Protein AF-W6NAB6-F1 (afdb_monomer)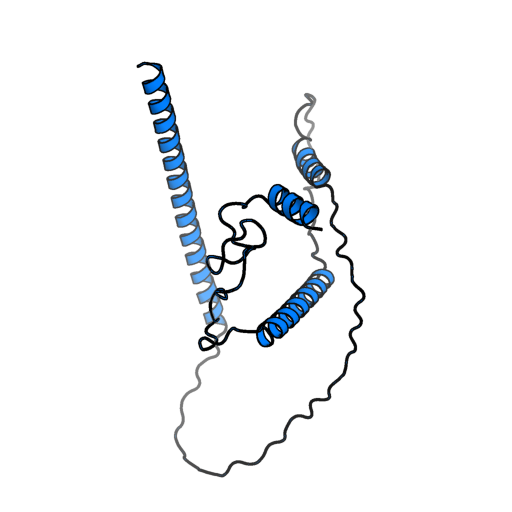

Organism: Haemonchus contortus (NCBI:txid6289)

Radius of gyration: 35.13 Å; Cα contacts (8 Å, |Δi|>4): 42; chains: 1; bounding box: 96×53×93 Å

Sequence (207 aa):
VQRILKKEIESLQEHLNHRSDVDTLAKKVESQGLEIASIKSSLRTVEVVTAPTPVEQSEDTNQEVNPAETVEPDVREVEEKENYEDLELVDEDDDDENHFKRMVNEVTDEIVTVGNWSKDDEPAPKSRRVEYYEPLINSRIRIVQAKLRKMEEEVKTYPYRDRRDESLGIPLDRNCAFCDAIGIHFSDACPQFRDGRTRYEIIMQKK

Mean predicted aligned error: 23.65 Å

Foldseek 3Di:
DVVVVVVVVVVVVVVVVVVVVVVVVVVVVVVVVVVVVVVVVVVVVVVVVPDDDDDDDDDDDDDDDDDDDDDDDDPPPPPPPPPDDDPPPPPPPPVVVVVVVVVVVVVPPDDDDDDDDDDDDDDDDDPPPPPPPPVVVVVVVVVVVVVVVVVVVCVVVPPDDDPPPPDPQQPQQDAQLQPRDGRPDHNCPDPVDPDPVSVVVSVVVVD

Solvent-accessible surface area (backbone atoms only — not comparable to full-atom values): 13710 Å² total; per-residue (Å²): 110,74,72,58,57,53,53,52,52,53,51,52,50,52,54,53,50,52,50,52,52,50,54,55,49,52,54,52,52,52,52,52,52,53,52,52,52,50,52,53,52,53,50,54,62,55,59,63,76,71,62,80,80,91,81,83,88,84,82,88,82,91,80,92,77,82,91,77,89,78,81,84,80,85,77,78,81,75,84,75,81,79,81,73,72,82,74,69,73,73,73,81,77,66,53,61,69,59,58,51,48,51,60,50,54,75,69,58,84,79,78,89,80,94,75,82,93,75,86,87,88,79,81,76,82,72,78,76,75,78,74,73,58,63,71,62,54,54,52,50,51,50,54,53,52,51,52,50,52,52,51,52,53,50,60,72,68,47,87,73,78,55,92,80,63,72,71,85,69,59,54,73,84,42,57,17,87,81,80,60,47,56,32,77,52,55,53,94,68,33,84,88,61,73,53,67,66,64,51,49,52,56,56,63,74,73,107

Secondary structure (DSSP, 8-state):
-HHHHHHHHHHHHHHHHHHHHHHHHHHHHHHHHHHHHHHHHHHHHHHHTTPPPPPPP--------------------------------------HHHHHHHHHHHHHTTS----------------------HHHHHHHHHHHHHHHHHHHHHHHHS-PPPTT-----S-TTPBPTTT--BSSS-STT-SS--SHHHHHHHHHHT-

pLDDT: mean 70.67, std 21.81, range [31.92, 96.31]

Structure (mmCIF, N/CA/C/O backbone):
data_AF-W6NAB6-F1
#
_entry.id   AF-W6NAB6-F1
#
loop_
_atom_site.group_PDB
_atom_site.id
_atom_site.type_symbol
_atom_site.label_atom_id
_atom_site.label_alt_id
_atom_site.label_comp_id
_atom_site.label_asym_id
_atom_site.label_entity_id
_atom_site.label_seq_id
_atom_site.pdbx_PDB_ins_code
_atom_site.Cartn_x
_atom_site.Cartn_y
_atom_site.Cartn_z
_atom_site.occupancy
_atom_site.B_iso_or_equiv
_atom_site.auth_seq_id
_atom_site.auth_comp_id
_atom_site.auth_asym_id
_atom_site.auth_atom_id
_atom_site.pdbx_PDB_model_num
ATOM 1 N N . VAL A 1 1 ? -39.747 -19.010 -17.821 1.00 65.19 1 VAL A N 1
ATOM 2 C CA . VAL A 1 1 ? -39.059 -20.070 -18.598 1.00 65.19 1 VAL A CA 1
ATOM 3 C C . VAL A 1 1 ? -38.313 -19.501 -19.809 1.00 65.19 1 VAL A C 1
ATOM 5 O O . VAL A 1 1 ? -37.095 -19.544 -19.794 1.00 65.19 1 VAL A O 1
ATOM 8 N N . GLN A 1 2 ? -38.968 -18.858 -20.787 1.00 73.00 2 GLN A N 1
ATOM 9 C CA . GLN A 1 2 ? -38.295 -18.338 -22.003 1.00 73.00 2 GLN A CA 1
ATOM 10 C C . GLN A 1 2 ? -37.129 -17.353 -21.762 1.00 73.00 2 GLN A C 1
ATOM 12 O O . GLN A 1 2 ? -36.110 -17.439 -22.436 1.00 73.00 2 GLN A O 1
ATOM 17 N N . ARG A 1 3 ? -37.227 -16.445 -20.776 1.00 79.12 3 ARG A N 1
ATOM 18 C CA . ARG A 1 3 ? -36.124 -15.514 -20.447 1.00 79.12 3 ARG A CA 1
ATOM 19 C C . ARG A 1 3 ? -34.894 -16.195 -19.840 1.00 79.12 3 ARG A C 1
ATOM 21 O O . ARG A 1 3 ? -33.803 -15.662 -19.965 1.00 79.12 3 ARG A O 1
ATOM 28 N N . ILE A 1 4 ? -35.081 -17.328 -19.161 1.00 83.62 4 ILE A N 1
ATOM 29 C CA . ILE A 1 4 ? -33.985 -18.071 -18.524 1.00 83.62 4 ILE A CA 1
ATOM 30 C C . ILE A 1 4 ? -33.187 -18.792 -19.612 1.00 83.62 4 ILE A C 1
ATOM 32 O O . ILE A 1 4 ? -31.983 -18.604 -19.702 1.00 83.62 4 ILE A O 1
ATOM 36 N N . LEU A 1 5 ? -33.888 -19.477 -20.521 1.00 85.25 5 LEU A N 1
ATOM 37 C CA . LEU A 1 5 ? -33.279 -20.152 -21.670 1.00 85.25 5 LEU A CA 1
ATOM 38 C C . LEU A 1 5 ? -32.505 -19.186 -22.581 1.00 85.25 5 LEU A C 1
ATOM 40 O O . LEU A 1 5 ? -31.439 -19.533 -23.071 1.00 85.25 5 LEU A O 1
ATOM 44 N N . LYS A 1 6 ? -33.000 -17.955 -22.779 1.00 89.50 6 LYS A N 1
ATOM 45 C CA . LYS A 1 6 ? -32.287 -16.946 -23.578 1.00 89.50 6 LYS A CA 1
ATOM 46 C C . LYS A 1 6 ? -30.931 -16.562 -22.964 1.00 89.50 6 LYS A C 1
ATOM 48 O O . LYS A 1 6 ? -29.941 -16.529 -23.682 1.00 89.50 6 LYS A O 1
ATOM 53 N N . LYS A 1 7 ? -30.885 -16.329 -21.647 1.00 87.75 7 LYS A N 1
ATOM 54 C CA . LYS A 1 7 ? -29.636 -15.998 -20.938 1.00 87.75 7 LYS A CA 1
ATOM 55 C C . LYS A 1 7 ? -28.627 -17.147 -20.969 1.00 87.75 7 LYS A C 1
ATOM 57 O O . LYS A 1 7 ? -27.431 -16.910 -21.063 1.00 87.75 7 LYS A O 1
ATOM 62 N N . GLU A 1 8 ? -29.110 -18.382 -20.890 1.00 86.19 8 GLU A N 1
ATOM 63 C CA . GLU A 1 8 ? -28.259 -19.574 -20.934 1.00 86.19 8 GLU A CA 1
ATOM 64 C C . GLU A 1 8 ? -27.638 -19.780 -22.324 1.00 86.19 8 GLU A C 1
ATOM 66 O O . GLU A 1 8 ? -26.453 -20.078 -22.429 1.00 86.19 8 GLU A O 1
ATOM 71 N N . ILE A 1 9 ? -28.392 -19.520 -23.400 1.00 89.75 9 ILE A N 1
ATOM 72 C CA . ILE A 1 9 ? -27.868 -19.553 -24.776 1.00 89.75 9 ILE A CA 1
ATOM 73 C C . ILE A 1 9 ? -26.813 -18.460 -24.999 1.00 89.75 9 ILE A C 1
ATOM 75 O O . ILE A 1 9 ? -25.768 -18.748 -25.577 1.00 89.75 9 ILE A O 1
ATOM 79 N N . GLU A 1 10 ? -27.056 -17.236 -24.522 1.00 89.75 10 GLU A N 1
ATOM 80 C CA . GLU A 1 10 ? -26.091 -16.127 -24.616 1.00 89.75 10 GLU A CA 1
ATOM 81 C C . GLU A 1 10 ? -24.787 -16.458 -23.866 1.00 89.75 10 GLU A C 1
ATOM 83 O O . GLU A 1 10 ? -23.700 -16.298 -24.418 1.00 89.75 10 GLU A O 1
ATOM 88 N N . SER A 1 11 ? -24.889 -17.025 -22.658 1.00 90.75 11 SER A N 1
ATOM 89 C CA . SER A 1 11 ? -23.725 -17.471 -21.878 1.00 90.75 11 SER A CA 1
ATOM 90 C C . SER A 1 11 ? -22.946 -18.597 -22.571 1.00 90.75 11 SER A C 1
ATOM 92 O O . SER A 1 11 ? -21.716 -18.573 -22.610 1.00 90.75 11 SER A O 1
ATOM 94 N N . LEU A 1 12 ? -23.633 -19.571 -23.176 1.00 88.19 12 LEU A N 1
ATOM 95 C CA . LEU A 1 12 ? -22.974 -20.643 -23.928 1.00 88.19 12 LEU A CA 1
ATOM 96 C C . LEU A 1 12 ? -22.269 -20.124 -25.191 1.00 88.19 12 LEU A C 1
ATOM 98 O O . LEU A 1 12 ? -21.206 -20.632 -25.546 1.00 88.19 12 LEU A O 1
ATOM 102 N N . GLN A 1 13 ? -22.826 -19.110 -25.857 1.00 85.69 13 GLN A N 1
ATOM 103 C CA . 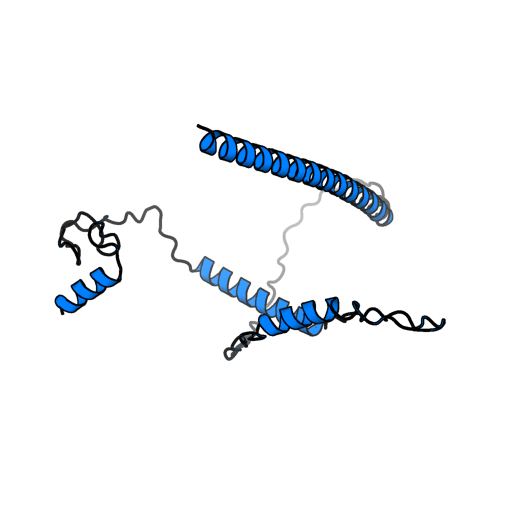GLN A 1 13 ? -22.186 -18.462 -27.005 1.00 85.69 13 GLN A CA 1
ATOM 104 C C . GLN A 1 13 ? -20.918 -17.705 -26.599 1.00 85.69 13 GLN A C 1
ATOM 106 O O . GLN A 1 13 ? -19.902 -17.817 -27.281 1.00 85.69 13 GLN A O 1
ATOM 111 N N . GLU A 1 14 ? -20.942 -17.003 -25.467 1.00 85.12 14 GLU A N 1
ATOM 112 C CA . GLU A 1 14 ? -19.764 -16.332 -24.907 1.00 85.12 14 GLU A CA 1
ATOM 113 C C . GLU A 1 14 ? -18.646 -17.336 -24.576 1.00 85.12 14 GLU A C 1
ATOM 115 O O . GLU A 1 14 ? -17.502 -17.161 -24.998 1.00 85.12 14 GLU A O 1
ATOM 120 N N . HIS A 1 15 ? -18.981 -18.462 -23.937 1.00 82.56 15 HIS A N 1
ATOM 121 C CA . HIS A 1 15 ? -18.017 -19.534 -23.670 1.00 82.56 15 HIS A CA 1
ATOM 122 C C . HIS A 1 15 ? -17.415 -20.150 -24.944 1.00 82.56 15 HIS A C 1
ATOM 124 O O . HIS A 1 15 ? -16.228 -20.488 -24.963 1.00 82.56 15 HIS A O 1
ATOM 130 N N . LEU A 1 16 ? -18.204 -20.301 -26.011 1.00 82.44 16 LEU A N 1
ATOM 131 C CA . LEU A 1 16 ? -17.710 -20.793 -27.300 1.00 82.44 16 LEU A CA 1
ATOM 132 C C . LEU A 1 16 ? -16.767 -19.791 -27.978 1.00 82.44 16 LEU A C 1
ATOM 134 O O . LEU A 1 16 ? -15.746 -20.206 -28.528 1.00 82.44 16 LEU A O 1
ATOM 138 N N . ASN A 1 17 ? -17.066 -18.495 -27.891 1.00 84.38 17 ASN A N 1
ATOM 139 C CA . ASN A 1 17 ? -16.200 -17.443 -28.422 1.00 84.38 17 ASN A CA 1
ATOM 140 C C . ASN A 1 17 ? -14.856 -17.412 -27.683 1.00 84.38 17 ASN A C 1
ATOM 142 O O . ASN A 1 17 ? -13.809 -17.464 -28.323 1.00 84.38 17 ASN A O 1
ATOM 146 N N . HIS A 1 18 ? -14.870 -17.475 -26.348 1.00 83.12 18 HIS A N 1
ATOM 147 C CA . HIS A 1 18 ? -13.636 -17.549 -25.561 1.00 83.12 18 HIS A CA 1
ATOM 148 C C . HIS A 1 18 ? -12.786 -18.778 -25.890 1.00 83.12 18 HIS A C 1
ATOM 150 O O . HIS A 1 18 ? -11.559 -18.700 -25.896 1.00 83.12 18 HIS A O 1
ATOM 156 N N . ARG A 1 19 ? -13.409 -19.920 -26.203 1.00 87.19 19 ARG A N 1
ATOM 157 C CA . ARG A 1 19 ? -12.674 -21.110 -26.647 1.00 87.19 19 ARG A CA 1
ATOM 158 C C . ARG A 1 19 ? -11.972 -20.883 -27.990 1.00 87.19 19 ARG A C 1
ATOM 160 O O . ARG A 1 19 ? -10.828 -21.298 -28.142 1.00 87.19 19 ARG A O 1
ATOM 167 N N . SER A 1 20 ? -12.629 -20.201 -28.928 1.00 85.75 20 SER A N 1
ATOM 168 C CA . SER A 1 20 ? -12.013 -19.806 -30.201 1.00 85.75 20 SER A CA 1
ATOM 169 C C . SER A 1 20 ? -10.807 -18.889 -29.974 1.00 85.75 20 SER A C 1
ATOM 171 O O . SER A 1 20 ? -9.757 -19.093 -30.582 1.00 85.75 20 SER A O 1
ATOM 173 N N . ASP A 1 21 ? -10.915 -17.923 -29.061 1.00 89.38 21 ASP A N 1
ATOM 174 C CA . ASP A 1 21 ? -9.804 -17.027 -28.727 1.00 89.38 21 ASP A CA 1
ATOM 175 C C . ASP A 1 21 ? -8.611 -17.803 -28.150 1.00 89.38 21 ASP A C 1
ATOM 177 O O . ASP A 1 21 ? -7.471 -17.596 -28.572 1.00 89.38 21 ASP A O 1
ATOM 181 N N . VAL A 1 22 ? -8.868 -18.768 -27.261 1.00 89.94 22 VAL A N 1
ATOM 182 C CA . VAL A 1 22 ? -7.834 -19.659 -26.708 1.00 89.94 22 VAL A CA 1
ATOM 183 C C . VAL A 1 22 ? -7.149 -20.477 -27.807 1.00 89.94 22 VAL A C 1
ATOM 185 O O . VAL A 1 22 ? -5.920 -20.560 -27.820 1.00 89.94 22 VAL A O 1
ATOM 188 N N . ASP A 1 23 ? -7.900 -21.013 -28.769 1.00 90.62 23 ASP A N 1
ATOM 189 C CA . ASP A 1 23 ? -7.332 -21.764 -29.896 1.00 90.62 23 ASP A CA 1
ATOM 190 C C . ASP A 1 23 ? -6.466 -20.871 -30.804 1.00 90.62 23 ASP A C 1
ATOM 192 O O . ASP A 1 23 ? -5.424 -21.303 -31.309 1.00 90.62 23 ASP A O 1
ATOM 196 N N . THR A 1 24 ? -6.852 -19.605 -31.009 1.00 90.88 24 THR A N 1
ATOM 197 C CA . THR A 1 24 ? -6.007 -18.652 -31.751 1.00 90.88 24 THR A CA 1
ATOM 198 C C . THR A 1 24 ? -4.734 -18.297 -30.988 1.00 90.88 24 THR A C 1
ATOM 200 O O . THR A 1 24 ? -3.669 -18.180 -31.600 1.00 90.88 24 THR A O 1
ATOM 203 N N . LEU A 1 25 ? -4.814 -18.167 -29.662 1.00 91.25 25 LEU A N 1
ATOM 204 C CA . LEU A 1 25 ? -3.661 -17.878 -28.819 1.00 91.25 25 LEU A CA 1
ATOM 205 C C . LEU A 1 25 ? -2.684 -19.059 -28.791 1.00 91.25 25 LEU A C 1
ATOM 207 O O . LEU A 1 25 ? -1.482 -18.846 -28.938 1.00 91.25 25 LEU A O 1
ATOM 211 N N . ALA A 1 26 ? -3.186 -20.293 -28.705 1.00 94.31 26 ALA A N 1
ATOM 212 C CA . ALA A 1 26 ? -2.369 -21.504 -28.769 1.00 94.31 26 ALA A CA 1
ATOM 213 C C . ALA A 1 26 ? -1.539 -21.566 -30.064 1.00 94.31 26 ALA A C 1
ATOM 215 O O . ALA A 1 26 ? -0.327 -21.772 -30.012 1.00 94.31 26 ALA A O 1
ATOM 216 N N . LYS A 1 27 ? -2.154 -21.264 -31.216 1.00 95.00 27 LYS A N 1
ATOM 217 C CA . LYS A 1 27 ? -1.448 -21.199 -32.510 1.00 95.00 27 LYS A CA 1
ATOM 218 C C . LYS A 1 27 ? -0.354 -20.129 -32.539 1.00 95.00 27 LYS A C 1
ATOM 220 O O . LYS A 1 27 ? 0.709 -20.354 -33.114 1.00 95.00 27 LYS A O 1
ATOM 225 N N . LYS A 1 28 ? -0.592 -18.964 -31.923 1.00 94.88 28 LYS A N 1
ATOM 226 C CA . LYS A 1 28 ? 0.423 -17.900 -31.824 1.00 94.88 28 LYS A CA 1
ATOM 227 C C . LYS A 1 28 ? 1.599 -18.326 -30.946 1.00 94.88 28 LYS A C 1
ATOM 229 O O . LYS A 1 28 ? 2.741 -18.091 -31.328 1.00 94.88 28 LYS A O 1
ATOM 234 N N . VAL A 1 29 ? 1.327 -18.981 -29.816 1.00 96.19 29 VAL A N 1
ATOM 235 C CA . VAL A 1 29 ? 2.367 -19.501 -28.914 1.00 96.19 29 VAL A CA 1
ATOM 236 C C . VAL A 1 29 ? 3.216 -20.567 -29.612 1.00 96.19 29 VAL A C 1
ATOM 238 O O . VAL A 1 29 ? 4.441 -20.523 -29.520 1.00 96.19 29 VAL A O 1
ATOM 241 N N . GLU A 1 30 ? 2.596 -21.482 -30.362 1.00 95.75 30 GLU A N 1
ATOM 242 C CA . GLU A 1 30 ? 3.324 -22.476 -31.161 1.00 95.75 30 GLU A CA 1
ATOM 243 C C . GLU A 1 30 ? 4.208 -21.819 -32.232 1.00 95.75 30 GLU A C 1
ATOM 245 O O . GLU A 1 30 ? 5.385 -22.165 -32.343 1.00 95.75 30 GLU A O 1
ATOM 250 N N . SER A 1 31 ? 3.686 -20.825 -32.966 1.00 94.50 31 SER A N 1
ATOM 251 C CA . SER A 1 31 ? 4.465 -20.062 -33.957 1.00 94.50 31 SER A CA 1
ATOM 252 C C . SER A 1 31 ? 5.685 -19.391 -33.325 1.00 94.50 31 SER A C 1
ATOM 254 O O . SER A 1 31 ? 6.805 -19.549 -33.810 1.00 94.50 31 SER A O 1
ATOM 256 N N . GLN A 1 32 ? 5.493 -18.708 -32.194 1.00 96.12 32 GLN A N 1
ATOM 257 C CA . GLN A 1 32 ? 6.586 -18.059 -31.467 1.00 96.12 32 GLN A CA 1
ATOM 258 C C . GLN A 1 32 ? 7.617 -19.073 -30.957 1.00 96.12 32 GLN A C 1
ATOM 260 O O . GLN A 1 32 ? 8.818 -18.811 -31.008 1.00 96.12 32 GLN A O 1
ATOM 265 N N . GLY A 1 33 ? 7.181 -20.256 -30.514 1.00 94.69 33 GLY A N 1
ATOM 266 C CA . GLY A 1 33 ? 8.083 -21.339 -30.121 1.00 94.69 33 GLY A CA 1
ATOM 267 C C . GLY A 1 33 ? 8.994 -21.798 -31.265 1.00 94.69 33 GLY A C 1
ATOM 268 O O . GLY A 1 33 ? 10.193 -22.003 -31.054 1.00 94.69 33 GLY A O 1
ATOM 269 N N . LEU A 1 34 ? 8.452 -21.904 -32.482 1.00 95.50 34 LEU A N 1
ATOM 270 C CA . LEU A 1 34 ? 9.222 -22.250 -33.682 1.00 95.50 34 LEU A CA 1
ATOM 271 C C . LEU A 1 34 ? 10.205 -21.139 -34.079 1.00 95.50 34 LEU A C 1
ATOM 273 O O . LEU A 1 34 ? 11.358 -21.430 -34.406 1.00 95.50 34 LEU A O 1
ATOM 277 N N . GLU A 1 35 ? 9.788 -19.876 -34.002 1.00 94.00 35 GLU A N 1
ATOM 278 C CA . GLU A 1 35 ? 10.657 -18.722 -34.266 1.00 94.00 35 GLU A CA 1
ATOM 279 C C . GLU A 1 35 ? 11.833 -18.664 -33.281 1.00 94.00 35 GLU A C 1
ATOM 281 O O . GLU A 1 35 ? 12.987 -18.547 -33.700 1.00 94.00 35 GLU A O 1
ATOM 286 N N . ILE A 1 36 ? 11.576 -18.847 -31.981 1.00 94.38 36 ILE A N 1
ATOM 287 C CA . ILE A 1 36 ? 12.621 -18.889 -30.946 1.00 94.38 36 ILE A CA 1
ATOM 288 C C . ILE A 1 36 ? 13.590 -20.051 -31.196 1.00 94.38 36 ILE A C 1
ATOM 290 O O . ILE A 1 36 ? 14.806 -19.879 -31.072 1.00 94.38 36 ILE A O 1
ATOM 294 N N . ALA A 1 37 ? 13.085 -21.231 -31.567 1.00 92.31 37 ALA A N 1
ATOM 295 C CA . ALA A 1 37 ? 13.930 -22.379 -31.886 1.00 92.31 37 ALA A CA 1
ATOM 296 C C . ALA A 1 37 ? 14.837 -22.106 -33.101 1.00 92.31 37 ALA A C 1
ATOM 298 O O . ALA A 1 37 ? 16.025 -22.442 -33.068 1.00 92.31 37 ALA A O 1
ATOM 299 N N . SER A 1 38 ? 14.302 -21.445 -34.132 1.00 93.06 38 SER A N 1
ATOM 300 C CA . SER A 1 38 ? 15.050 -21.023 -35.322 1.00 93.06 38 SER A CA 1
ATOM 301 C C . SER A 1 38 ? 16.156 -20.020 -34.973 1.00 93.06 38 SER A C 1
ATOM 303 O O . SER A 1 38 ? 17.326 -20.244 -35.296 1.00 93.06 38 SER A O 1
ATOM 305 N N . ILE A 1 39 ? 15.825 -18.971 -34.209 1.00 90.62 39 ILE A N 1
ATOM 306 C CA . ILE A 1 39 ? 16.788 -17.957 -33.750 1.00 90.62 39 ILE A CA 1
ATOM 307 C C . ILE A 1 39 ? 17.895 -18.603 -32.909 1.00 90.62 39 ILE A C 1
ATOM 309 O O . ILE A 1 39 ? 19.079 -18.333 -33.120 1.00 90.62 39 ILE A O 1
ATOM 313 N N . LYS A 1 40 ? 17.538 -19.514 -31.996 1.00 91.62 40 LYS A N 1
ATOM 314 C CA . LYS A 1 40 ? 18.500 -20.234 -31.150 1.00 91.62 40 LYS A CA 1
ATOM 315 C C . LYS A 1 40 ? 19.450 -21.113 -31.966 1.00 91.62 40 LYS A C 1
ATOM 317 O O . LYS A 1 40 ? 20.634 -21.196 -31.640 1.00 91.62 40 LYS A O 1
ATOM 322 N N . SER A 1 41 ? 18.953 -21.759 -33.022 1.00 84.69 41 SER A N 1
ATOM 323 C CA . SER A 1 41 ? 19.798 -22.515 -33.951 1.00 84.69 41 SER A CA 1
ATOM 324 C C . SER A 1 41 ? 20.759 -21.590 -34.699 1.00 84.69 41 SER A C 1
ATOM 326 O O . SER A 1 41 ? 21.949 -21.887 -34.771 1.00 84.69 41 SER A O 1
ATOM 328 N N . SER A 1 42 ? 20.273 -20.448 -35.195 1.00 86.81 42 SER A N 1
ATOM 329 C CA . SER A 1 42 ? 21.109 -19.458 -35.883 1.00 86.81 42 SER A CA 1
ATOM 330 C C . SER A 1 42 ? 22.210 -18.906 -34.969 1.00 86.81 42 SER A C 1
ATOM 332 O O . SER A 1 42 ? 23.366 -18.843 -35.380 1.00 86.81 42 SER A O 1
ATOM 334 N N . LEU A 1 43 ? 21.898 -18.581 -33.711 1.00 81.25 43 LEU A N 1
ATOM 335 C CA . LEU A 1 43 ? 22.881 -18.113 -32.724 1.00 81.25 43 LEU A CA 1
ATOM 336 C C . LEU A 1 43 ? 23.981 -19.145 -32.453 1.00 81.25 43 LEU A C 1
ATOM 338 O O . LEU A 1 43 ? 25.158 -18.798 -32.477 1.00 81.25 43 LEU A O 1
ATOM 342 N N . ARG A 1 44 ? 23.624 -20.428 -32.300 1.00 76.56 44 ARG A N 1
ATOM 343 C CA . ARG A 1 44 ? 24.622 -21.501 -32.141 1.00 76.56 44 ARG A CA 1
ATOM 344 C C . ARG A 1 44 ? 25.581 -21.592 -33.324 1.00 76.56 44 ARG A C 1
ATOM 346 O O . ARG A 1 44 ? 26.754 -21.881 -33.125 1.00 76.56 44 ARG A O 1
ATOM 353 N N . THR A 1 45 ? 25.109 -21.351 -34.548 1.00 65.06 45 THR A N 1
ATOM 354 C CA . THR A 1 45 ? 26.002 -21.356 -35.718 1.00 65.06 45 THR A CA 1
ATOM 355 C C . THR A 1 45 ? 26.957 -20.164 -35.745 1.00 65.06 45 THR A C 1
ATOM 357 O O . THR A 1 45 ? 28.063 -20.295 -36.257 1.00 65.06 45 THR A O 1
ATOM 360 N N . VAL A 1 46 ? 26.573 -19.032 -35.147 1.00 60.22 46 VAL A N 1
ATOM 361 C CA . VAL A 1 46 ? 27.424 -17.838 -35.047 1.00 60.22 46 VAL A CA 1
ATOM 362 C C . VAL A 1 46 ? 28.490 -18.007 -33.957 1.00 60.22 46 VAL A C 1
ATOM 364 O O . VAL A 1 46 ? 29.642 -17.653 -34.189 1.00 60.22 46 VAL A O 1
ATOM 367 N N . GLU A 1 47 ? 28.161 -18.628 -32.819 1.00 54.91 47 GLU A N 1
ATOM 368 C CA . GLU A 1 47 ? 29.124 -18.874 -31.728 1.00 54.91 47 GLU A CA 1
ATOM 369 C C . GLU A 1 47 ? 30.251 -19.855 -32.113 1.00 54.91 47 GLU A C 1
ATOM 371 O O . GLU A 1 47 ? 31.377 -19.724 -31.630 1.00 54.91 47 GLU A O 1
ATOM 376 N N . VAL A 1 48 ? 29.995 -20.804 -33.024 1.00 54.94 48 VAL A N 1
ATOM 377 C CA . VAL A 1 48 ? 31.015 -21.762 -33.506 1.00 54.94 48 VAL A CA 1
ATOM 378 C C . VAL A 1 48 ? 32.054 -21.100 -34.428 1.00 54.94 48 VAL A C 1
ATOM 380 O O . VAL A 1 48 ? 33.179 -21.584 -34.520 1.00 54.94 48 VAL A O 1
ATOM 383 N N . VAL A 1 49 ? 31.737 -19.966 -35.065 1.00 51.06 49 VAL A N 1
ATOM 384 C CA . VAL A 1 49 ? 32.673 -19.244 -35.957 1.00 51.06 49 VAL A CA 1
ATOM 385 C C . VAL A 1 49 ? 33.686 -18.389 -35.172 1.00 51.06 49 VAL A C 1
ATOM 387 O O . VAL A 1 49 ? 34.712 -17.992 -35.718 1.00 51.06 49 VAL A O 1
ATOM 390 N N . THR A 1 50 ? 33.455 -18.151 -33.877 1.00 48.69 50 THR A N 1
ATOM 391 C CA . THR A 1 50 ? 34.308 -17.306 -33.017 1.00 48.69 50 THR A CA 1
ATOM 392 C C . THR A 1 50 ? 35.188 -18.068 -32.020 1.00 48.69 50 THR A C 1
ATOM 394 O O . THR A 1 50 ? 35.847 -17.435 -31.199 1.00 48.69 50 THR A O 1
ATOM 397 N N . ALA A 1 51 ? 35.238 -19.402 -32.066 1.00 38.78 51 ALA A N 1
ATOM 398 C CA . ALA A 1 51 ? 36.125 -20.176 -31.194 1.00 38.78 51 ALA A CA 1
ATOM 399 C C . ALA A 1 51 ? 37.525 -20.343 -31.831 1.00 38.78 51 ALA A C 1
ATOM 401 O O . ALA A 1 51 ? 37.628 -20.943 -32.903 1.00 38.78 51 ALA A O 1
ATOM 402 N N . PRO A 1 52 ? 38.620 -19.869 -31.199 1.00 40.59 52 PRO A N 1
ATOM 403 C CA . PRO A 1 52 ? 39.964 -20.268 -31.586 1.00 40.59 52 PRO A CA 1
ATOM 404 C C . PRO A 1 52 ? 40.245 -21.714 -31.147 1.00 40.59 52 PRO A C 1
ATOM 406 O O . PRO A 1 52 ? 39.780 -22.185 -30.111 1.00 40.59 52 PRO A O 1
ATOM 409 N N . THR A 1 53 ? 41.020 -22.401 -31.980 1.00 37.72 53 THR A N 1
ATOM 410 C CA . THR A 1 53 ? 41.494 -23.792 -31.889 1.00 37.72 53 THR A CA 1
ATOM 411 C C . THR A 1 53 ? 42.072 -24.216 -30.526 1.00 37.72 53 THR A C 1
ATOM 413 O O . THR A 1 53 ? 42.741 -23.406 -29.883 1.00 37.72 53 THR A O 1
ATOM 416 N N . PRO A 1 54 ? 41.937 -25.501 -30.130 1.00 43.94 54 PRO A N 1
ATOM 417 C CA . PRO A 1 54 ? 42.601 -26.056 -28.953 1.00 43.94 54 PRO A CA 1
ATOM 418 C C . PRO A 1 54 ? 44.079 -26.342 -29.263 1.00 43.94 54 PRO A C 1
ATOM 420 O O . PRO A 1 54 ? 44.386 -27.036 -30.231 1.00 43.94 54 PRO A O 1
ATOM 423 N N . VAL A 1 55 ? 44.990 -25.811 -28.444 1.00 37.97 55 VAL A N 1
ATOM 424 C CA . VAL A 1 55 ? 46.408 -26.201 -28.448 1.00 37.97 55 VAL A CA 1
ATOM 425 C C . VAL A 1 55 ? 46.645 -27.192 -27.315 1.00 37.97 55 VAL A C 1
ATOM 427 O O . VAL A 1 55 ? 46.111 -27.051 -26.216 1.00 37.97 55 VAL A O 1
ATOM 430 N N . GLU A 1 56 ? 47.400 -28.224 -27.666 1.00 37.97 56 GLU A N 1
ATOM 431 C CA . GLU A 1 56 ? 47.653 -29.459 -26.944 1.00 37.97 56 GLU A CA 1
ATOM 432 C C . GLU A 1 56 ? 48.476 -29.314 -25.651 1.00 37.97 56 GLU A C 1
ATOM 434 O O . GLU A 1 56 ? 49.085 -28.291 -25.351 1.00 37.97 56 GLU A O 1
ATOM 439 N N . GLN A 1 57 ? 48.445 -30.416 -24.904 1.00 38.69 57 GLN A N 1
ATOM 440 C CA . GLN A 1 57 ? 49.047 -30.729 -23.612 1.00 38.69 57 GLN A CA 1
ATOM 441 C C . GLN A 1 57 ? 50.575 -30.537 -23.541 1.00 38.69 57 GLN A C 1
ATOM 443 O O . GLN A 1 57 ? 51.287 -30.874 -24.481 1.00 38.69 57 GLN A O 1
ATOM 448 N N . SER A 1 58 ? 51.083 -30.188 -22.352 1.00 33.03 58 SER A N 1
ATOM 449 C CA . SER A 1 58 ? 52.319 -30.779 -21.813 1.00 33.03 58 SER A CA 1
ATOM 450 C C . SER A 1 58 ? 52.378 -30.666 -20.282 1.00 33.03 58 SER A C 1
ATOM 452 O O . SER A 1 58 ? 51.821 -29.744 -19.693 1.00 33.03 58 SER A O 1
ATOM 454 N N . GLU A 1 59 ? 53.027 -31.658 -19.685 1.00 37.78 59 GLU A N 1
ATOM 455 C CA . GLU A 1 59 ? 52.940 -32.175 -18.317 1.00 37.78 59 GLU A CA 1
ATOM 456 C C . GLU A 1 59 ? 53.689 -31.375 -17.225 1.00 37.78 59 GLU A C 1
ATOM 458 O O . GLU A 1 59 ? 54.607 -30.611 -17.507 1.00 37.78 59 GLU A O 1
ATOM 463 N N . ASP A 1 60 ? 53.271 -31.632 -15.975 1.00 34.22 60 ASP A N 1
ATOM 464 C CA . ASP A 1 60 ? 53.992 -31.633 -14.687 1.00 34.22 60 ASP A CA 1
ATOM 465 C C . ASP A 1 60 ? 55.135 -30.638 -14.410 1.00 34.22 60 ASP A C 1
ATOM 467 O O . ASP A 1 60 ? 56.229 -30.749 -14.956 1.00 34.22 60 ASP A O 1
ATOM 471 N N . THR A 1 61 ? 54.985 -29.831 -13.346 1.00 32.03 61 THR A N 1
ATOM 472 C CA . THR A 1 61 ? 55.879 -29.908 -12.163 1.00 32.03 61 THR A CA 1
ATOM 473 C C . THR A 1 61 ? 55.377 -29.068 -10.980 1.00 32.03 61 THR A C 1
ATOM 475 O O . THR A 1 61 ? 55.047 -27.893 -11.105 1.00 32.03 61 THR A O 1
ATOM 478 N N . ASN A 1 62 ? 55.356 -29.691 -9.798 1.00 36.38 62 ASN A N 1
ATOM 479 C CA . ASN A 1 62 ? 55.106 -29.066 -8.500 1.00 36.38 62 ASN A CA 1
ATOM 480 C C . ASN A 1 62 ? 56.282 -28.168 -8.080 1.00 36.38 62 ASN A C 1
ATOM 482 O O . ASN A 1 62 ? 57.409 -28.661 -8.002 1.00 36.38 62 ASN A O 1
ATOM 486 N N . GLN A 1 63 ? 56.024 -26.916 -7.686 1.00 32.44 63 GLN A N 1
ATOM 487 C CA . GLN A 1 63 ? 56.912 -26.213 -6.756 1.00 32.44 63 GLN A CA 1
ATOM 488 C C . GLN A 1 63 ? 56.168 -25.171 -5.907 1.00 32.44 63 GLN A C 1
ATOM 490 O O . GLN A 1 63 ? 55.628 -24.183 -6.394 1.00 32.44 63 GLN A O 1
ATOM 495 N N . GLU A 1 64 ? 56.157 -25.451 -4.610 1.00 35.31 64 GLU A N 1
ATOM 496 C CA . GLU A 1 64 ? 55.700 -24.632 -3.493 1.00 35.31 64 GLU A CA 1
ATOM 497 C C . GLU A 1 64 ? 56.680 -23.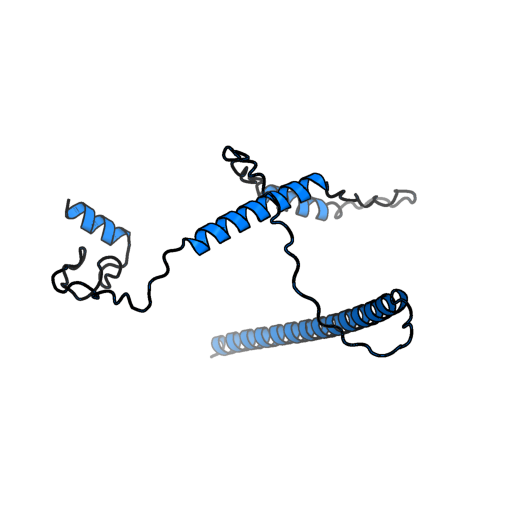467 -3.257 1.00 35.31 64 GLU A C 1
ATOM 499 O O . GLU A 1 64 ? 57.856 -23.714 -2.987 1.00 35.31 64 GLU A O 1
ATOM 504 N N . VAL A 1 65 ? 56.226 -22.206 -3.346 1.00 31.92 65 VAL A N 1
ATOM 505 C CA . VAL A 1 65 ? 56.974 -21.033 -2.846 1.00 31.92 65 VAL A CA 1
ATOM 506 C C . VAL A 1 65 ? 56.004 -19.939 -2.355 1.00 31.92 65 VAL A C 1
ATOM 508 O O . VAL A 1 65 ? 55.017 -19.631 -3.012 1.00 31.92 65 VAL A O 1
ATOM 511 N N . ASN A 1 66 ? 56.311 -19.400 -1.169 1.00 33.94 66 ASN A N 1
ATOM 512 C CA . ASN A 1 66 ? 55.569 -18.483 -0.283 1.00 33.94 66 ASN A CA 1
ATOM 513 C C . ASN A 1 66 ? 54.801 -17.283 -0.899 1.00 33.94 66 ASN A C 1
ATOM 515 O O . ASN A 1 66 ? 55.205 -16.755 -1.935 1.00 33.94 66 ASN A O 1
ATOM 519 N N . PRO A 1 67 ? 53.765 -16.762 -0.196 1.00 36.12 67 PRO A N 1
ATOM 520 C CA . PRO A 1 67 ? 52.974 -15.619 -0.646 1.00 36.12 67 PRO A CA 1
ATOM 521 C C . PRO A 1 67 ? 53.717 -14.292 -0.424 1.00 36.12 67 PRO A C 1
ATOM 523 O O . PRO A 1 67 ? 54.011 -13.908 0.707 1.00 36.12 67 PRO A O 1
ATOM 526 N N . ALA A 1 68 ? 53.989 -13.581 -1.519 1.00 33.22 68 ALA A N 1
ATOM 527 C CA . ALA A 1 68 ? 54.458 -12.203 -1.506 1.00 33.22 68 ALA A CA 1
ATOM 528 C C . ALA A 1 68 ? 53.264 -11.234 -1.556 1.00 33.22 68 ALA A C 1
ATOM 530 O O . ALA A 1 68 ? 52.523 -11.156 -2.536 1.00 33.22 68 ALA A O 1
ATOM 531 N N . GLU A 1 69 ? 53.103 -10.533 -0.440 1.00 42.25 69 GLU A N 1
ATOM 532 C CA . GLU A 1 69 ? 52.562 -9.188 -0.254 1.00 42.25 69 GLU A CA 1
ATOM 533 C C . GLU A 1 69 ? 52.369 -8.374 -1.551 1.00 42.25 69 GLU A C 1
ATOM 535 O O . GLU A 1 69 ? 53.326 -8.042 -2.248 1.00 42.25 69 GLU A O 1
ATOM 540 N N . THR A 1 70 ? 51.119 -8.020 -1.865 1.00 34.28 70 THR A N 1
ATOM 541 C CA . THR A 1 70 ? 50.785 -7.059 -2.927 1.00 34.28 70 THR A CA 1
ATOM 542 C C . THR A 1 70 ? 49.656 -6.126 -2.480 1.00 34.28 70 THR A C 1
ATOM 544 O O . THR A 1 70 ? 48.479 -6.436 -2.593 1.00 34.28 70 THR A O 1
ATOM 547 N N . VAL A 1 71 ? 50.089 -4.995 -1.914 1.00 37.72 71 VAL A N 1
ATOM 548 C CA . VAL A 1 71 ? 49.629 -3.611 -2.138 1.00 37.72 71 VAL A CA 1
ATOM 549 C C . VAL A 1 71 ? 48.116 -3.390 -2.293 1.00 37.72 71 VAL A C 1
ATOM 551 O O . VAL A 1 71 ? 47.533 -3.631 -3.348 1.00 37.72 71 VAL A O 1
ATOM 554 N N . GLU A 1 72 ? 47.517 -2.809 -1.250 1.00 38.34 72 GLU A N 1
ATOM 555 C CA . GLU A 1 72 ? 46.178 -2.215 -1.281 1.00 38.34 72 GLU A CA 1
ATOM 556 C C . GLU A 1 72 ? 46.099 -1.071 -2.313 1.00 38.34 72 GLU A C 1
ATOM 558 O O . GLU A 1 72 ? 46.995 -0.221 -2.355 1.00 38.34 72 GLU A O 1
ATOM 563 N N . PRO A 1 73 ? 45.045 -0.998 -3.146 1.00 42.06 73 PRO A N 1
ATOM 564 C CA . PRO A 1 73 ? 44.819 0.166 -3.987 1.00 42.06 73 PRO A CA 1
ATOM 565 C C . PRO A 1 73 ? 44.265 1.337 -3.158 1.00 42.06 73 PRO A C 1
ATOM 567 O O . PRO A 1 73 ? 43.180 1.255 -2.590 1.00 42.06 73 PRO A O 1
ATOM 570 N N . ASP A 1 74 ? 45.029 2.432 -3.145 1.00 37.28 74 ASP A N 1
ATOM 571 C CA . ASP A 1 74 ? 44.681 3.785 -2.690 1.00 37.28 74 ASP A CA 1
ATOM 572 C C . ASP A 1 74 ? 43.359 4.252 -3.330 1.00 37.28 74 ASP A C 1
ATOM 574 O O . ASP A 1 74 ? 43.322 4.730 -4.470 1.00 37.28 74 ASP A O 1
ATOM 578 N N . VAL A 1 75 ? 42.248 4.065 -2.613 1.00 40.75 75 VAL A N 1
ATOM 579 C CA . VAL A 1 75 ? 40.946 4.623 -2.979 1.00 40.75 75 VAL A CA 1
ATOM 580 C C . VAL A 1 75 ? 40.969 6.094 -2.587 1.00 40.75 75 VAL A C 1
ATOM 582 O O . VAL A 1 75 ? 40.670 6.462 -1.454 1.00 40.75 75 VAL A O 1
ATOM 585 N N . ARG A 1 76 ? 41.327 6.955 -3.541 1.00 40.06 76 ARG A N 1
ATOM 586 C CA . ARG A 1 76 ? 41.055 8.388 -3.419 1.00 40.06 76 ARG A CA 1
ATOM 587 C C . ARG A 1 76 ? 39.546 8.588 -3.383 1.00 40.06 76 ARG A C 1
ATOM 589 O O . ARG A 1 76 ? 38.884 8.517 -4.417 1.00 40.06 76 ARG A O 1
ATOM 596 N N . GLU A 1 77 ? 39.023 8.839 -2.190 1.00 44.88 77 GLU A N 1
ATOM 597 C CA . GLU A 1 77 ? 37.685 9.379 -1.976 1.00 44.88 77 GLU A CA 1
ATOM 598 C C . GLU A 1 77 ? 37.607 10.751 -2.652 1.00 44.88 77 GLU A C 1
ATOM 600 O O . GLU A 1 77 ? 38.107 11.757 -2.148 1.00 44.88 77 GLU A O 1
ATOM 605 N N . VAL A 1 78 ? 37.018 10.794 -3.845 1.00 40.78 78 VAL A N 1
ATOM 606 C CA . VAL A 1 78 ? 36.536 12.050 -4.410 1.00 40.78 78 VAL A CA 1
ATOM 607 C C . VAL A 1 78 ? 35.147 12.256 -3.819 1.00 40.78 78 VAL A C 1
ATOM 609 O O . VAL A 1 78 ? 34.181 11.633 -4.253 1.00 40.78 78 VAL A O 1
ATOM 612 N N . GLU A 1 79 ? 35.062 13.093 -2.785 1.00 44.81 79 GLU A N 1
ATOM 613 C CA . GLU A 1 79 ? 33.798 13.629 -2.278 1.00 44.81 79 GLU A CA 1
ATOM 614 C C . GLU A 1 79 ? 33.168 14.530 -3.355 1.00 44.81 79 GLU A C 1
ATOM 616 O O . GLU A 1 79 ? 33.281 15.758 -3.329 1.00 44.81 79 GLU A O 1
ATOM 621 N N . GLU A 1 80 ? 32.507 13.929 -4.344 1.00 43.84 80 GLU A N 1
ATOM 622 C CA . GLU A 1 80 ? 31.631 14.671 -5.245 1.00 43.84 80 GLU A CA 1
ATOM 623 C C . GLU A 1 80 ? 30.340 14.980 -4.492 1.00 43.84 80 GLU A C 1
ATOM 625 O O . GLU A 1 80 ? 29.425 14.170 -4.354 1.00 43.84 80 GLU A O 1
ATOM 630 N N . LYS A 1 81 ? 30.310 16.188 -3.933 1.00 44.59 81 LYS A N 1
ATOM 631 C CA . LYS A 1 81 ? 29.136 16.796 -3.317 1.00 44.59 81 LYS A CA 1
ATOM 632 C C . LYS A 1 81 ? 28.088 17.063 -4.403 1.00 44.59 81 LYS A C 1
ATOM 634 O O . LYS A 1 81 ? 27.975 18.181 -4.902 1.00 44.59 81 LYS A O 1
ATOM 639 N N . GLU A 1 82 ? 27.342 16.032 -4.786 1.00 43.94 82 GLU A N 1
ATOM 640 C CA . GLU A 1 82 ? 26.245 16.123 -5.750 1.00 43.94 82 GLU A CA 1
ATOM 641 C C . GLU A 1 82 ? 25.024 16.791 -5.100 1.00 43.94 82 GLU A C 1
ATOM 643 O O . GLU A 1 82 ? 24.098 16.155 -4.599 1.00 43.94 82 GLU A O 1
ATOM 648 N N . ASN A 1 83 ? 25.047 18.123 -5.083 1.00 44.50 83 ASN A N 1
ATOM 649 C CA . ASN A 1 83 ? 23.869 18.948 -4.860 1.00 44.50 83 ASN A CA 1
ATOM 650 C C . ASN A 1 83 ? 23.024 18.945 -6.142 1.00 44.50 83 AS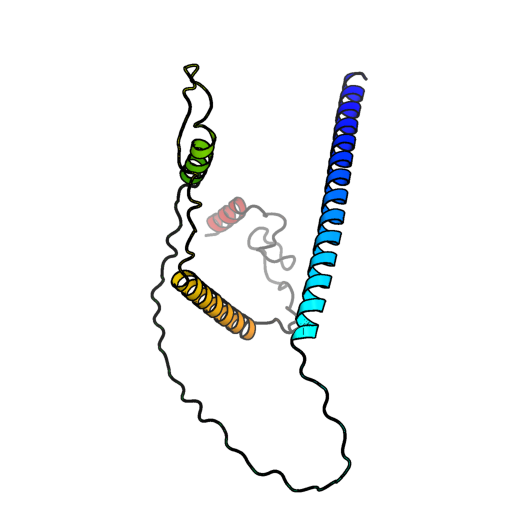N A C 1
ATOM 652 O O . ASN A 1 83 ? 23.192 19.823 -6.987 1.00 44.50 83 ASN A O 1
ATOM 656 N N . TYR A 1 84 ? 22.157 17.947 -6.311 1.00 48.94 84 TYR A N 1
ATOM 657 C CA . TYR A 1 84 ? 21.107 18.015 -7.322 1.00 48.94 84 TYR A CA 1
ATOM 658 C C . TYR A 1 84 ? 19.861 18.604 -6.681 1.00 48.94 84 TYR A C 1
ATOM 660 O O . TYR A 1 84 ? 19.138 17.935 -5.942 1.00 48.94 84 TYR A O 1
ATOM 668 N N . GLU A 1 85 ? 19.660 19.891 -6.961 1.00 47.75 85 GLU A N 1
ATOM 669 C CA . GLU A 1 85 ? 18.348 20.511 -6.889 1.00 47.75 85 GLU A CA 1
ATOM 670 C C . GLU A 1 85 ? 17.353 19.594 -7.597 1.00 47.75 85 GLU A C 1
ATOM 672 O O . GLU A 1 85 ? 17.613 19.088 -8.691 1.00 47.75 85 GLU A O 1
ATOM 677 N N . ASP A 1 86 ? 16.264 19.357 -6.880 1.00 50.25 86 ASP A N 1
ATOM 678 C CA . ASP A 1 86 ? 15.015 18.764 -7.309 1.00 50.25 86 ASP A CA 1
ATOM 679 C C . ASP A 1 86 ? 14.709 19.164 -8.758 1.00 50.25 86 ASP A C 1
ATOM 681 O O . ASP A 1 86 ? 14.163 20.231 -9.037 1.00 50.25 86 ASP A O 1
ATOM 685 N N . LEU A 1 87 ? 15.124 18.324 -9.709 1.00 50.38 87 LEU A N 1
ATOM 686 C CA . LEU A 1 87 ? 14.515 18.329 -11.022 1.00 50.38 87 LEU A CA 1
ATOM 687 C C . LEU A 1 87 ? 13.119 17.787 -10.765 1.00 50.38 87 LEU A C 1
ATOM 689 O O . LEU A 1 87 ? 12.922 16.568 -10.808 1.00 50.38 87 LEU A O 1
ATOM 693 N N . GLU A 1 88 ? 12.196 18.703 -10.448 1.00 48.31 88 GLU A N 1
ATOM 694 C CA . GLU A 1 88 ? 10.770 18.509 -10.662 1.00 48.31 88 GLU A CA 1
ATOM 695 C C . GLU A 1 88 ? 10.674 17.734 -11.970 1.00 48.31 88 GLU A C 1
ATOM 697 O O . GLU A 1 88 ? 11.082 18.205 -13.039 1.00 48.31 88 GLU A O 1
ATOM 702 N N . LEU A 1 89 ? 10.251 16.474 -11.852 1.00 47.88 89 LEU A N 1
ATOM 703 C CA . LEU A 1 89 ? 9.702 15.758 -12.979 1.00 47.88 89 LEU A CA 1
ATOM 704 C C . LEU A 1 89 ? 8.667 16.728 -13.522 1.00 47.88 89 LEU A C 1
ATOM 706 O O . LEU A 1 89 ? 7.678 16.988 -12.848 1.00 47.88 89 LEU A O 1
ATOM 710 N N . VAL A 1 90 ? 8.960 17.341 -14.668 1.00 47.91 90 VAL A N 1
ATOM 711 C CA . VAL A 1 90 ? 7.927 17.989 -15.453 1.00 47.91 90 VAL A CA 1
ATOM 712 C C . VAL A 1 90 ? 6.929 16.868 -15.647 1.00 47.91 90 VAL A C 1
ATOM 714 O O . VAL A 1 90 ? 7.241 15.892 -16.335 1.00 47.91 90 VAL A O 1
ATOM 717 N N . ASP A 1 91 ? 5.822 16.936 -14.908 1.00 44.50 91 ASP A N 1
ATOM 718 C CA . ASP A 1 91 ? 4.662 16.119 -15.180 1.00 44.50 91 ASP A CA 1
ATOM 719 C C . ASP A 1 91 ? 4.460 16.289 -16.683 1.00 44.50 91 ASP A C 1
ATOM 721 O O . ASP A 1 91 ? 4.348 17.414 -17.181 1.00 44.50 91 ASP A O 1
ATOM 725 N N . GLU A 1 92 ? 4.599 15.194 -17.431 1.00 50.66 92 GLU A N 1
ATOM 726 C CA . GLU A 1 92 ? 4.230 15.163 -18.836 1.00 50.66 92 GLU A CA 1
ATOM 727 C C . GLU A 1 92 ? 2.707 15.347 -18.852 1.00 50.66 92 GLU A C 1
ATOM 729 O O . GLU A 1 92 ? 1.955 14.407 -19.070 1.00 50.66 92 GLU A O 1
ATOM 734 N N . ASP A 1 93 ? 2.245 16.578 -18.612 1.00 48.94 93 ASP A N 1
ATOM 735 C CA . ASP A 1 93 ? 0.923 17.091 -18.954 1.00 48.94 93 ASP A CA 1
ATOM 736 C C . ASP A 1 93 ? 0.844 17.244 -20.487 1.00 48.94 93 ASP A C 1
ATOM 738 O O . ASP A 1 93 ? 0.303 18.213 -21.027 1.00 48.94 93 ASP A O 1
ATOM 742 N N . ASP A 1 94 ? 1.395 16.277 -21.224 1.00 51.06 94 ASP A N 1
ATOM 743 C CA . ASP A 1 94 ? 0.965 16.010 -22.580 1.00 51.06 94 ASP A CA 1
ATOM 744 C C . ASP A 1 94 ? -0.408 15.359 -22.437 1.00 51.06 94 ASP A C 1
ATOM 746 O O . ASP A 1 94 ? -0.531 14.140 -22.419 1.00 51.06 94 ASP A O 1
ATOM 750 N N . ASP A 1 95 ? -1.421 16.213 -22.265 1.00 58.75 95 ASP A N 1
ATOM 751 C CA . ASP A 1 95 ? -2.850 15.911 -22.277 1.00 58.75 95 ASP A CA 1
ATOM 752 C C . ASP A 1 95 ? -3.100 14.700 -23.190 1.00 58.75 95 ASP A C 1
ATOM 754 O O . ASP A 1 95 ? -3.005 14.815 -24.419 1.00 58.75 95 ASP A O 1
ATOM 758 N N . ASP A 1 96 ? -3.325 13.521 -22.593 1.00 60.88 96 ASP A N 1
ATOM 759 C CA . ASP A 1 96 ? -3.430 12.238 -23.303 1.00 60.88 96 ASP A CA 1
ATOM 760 C C . ASP A 1 96 ? -4.406 12.359 -24.490 1.00 60.88 96 ASP A C 1
ATOM 762 O O . ASP A 1 96 ? -4.224 11.772 -25.559 1.00 60.88 96 ASP A O 1
ATOM 766 N N . GLU A 1 97 ? -5.417 13.214 -24.332 1.00 60.41 97 GLU A N 1
ATOM 767 C CA . GLU A 1 97 ? -6.397 13.634 -25.328 1.00 60.41 97 GLU A CA 1
ATOM 768 C C . GLU A 1 97 ? -5.766 14.130 -26.649 1.00 60.41 97 GLU A C 1
ATOM 770 O O . GLU A 1 97 ? -6.237 13.775 -27.735 1.00 60.41 97 GLU A O 1
ATOM 775 N N . ASN A 1 98 ? -4.691 14.922 -26.599 1.00 65.81 98 ASN A N 1
ATOM 776 C CA . ASN A 1 98 ? -3.976 15.414 -27.781 1.00 65.81 98 ASN A CA 1
ATOM 777 C C . ASN A 1 98 ? -3.105 14.327 -28.420 1.00 65.81 98 ASN A C 1
ATOM 779 O O . ASN A 1 98 ? -3.004 14.270 -29.651 1.00 65.81 98 ASN A O 1
ATOM 783 N N . HIS A 1 99 ? -2.526 13.435 -27.613 1.00 71.44 99 HIS A N 1
ATOM 784 C CA . HIS A 1 99 ? -1.788 12.275 -28.110 1.00 71.44 99 HIS A CA 1
ATOM 785 C C . HIS A 1 99 ? -2.714 11.316 -28.874 1.00 71.44 99 HIS A C 1
ATOM 787 O O . HIS A 1 99 ? -2.424 10.931 -30.014 1.00 71.44 99 HIS A O 1
ATOM 793 N N . PHE A 1 100 ? -3.880 11.006 -28.299 1.00 68.38 100 PHE A N 1
ATOM 794 C CA . PHE A 1 100 ? -4.904 10.193 -28.950 1.00 68.38 100 PHE A CA 1
ATOM 795 C C . PHE A 1 100 ? -5.487 10.888 -30.184 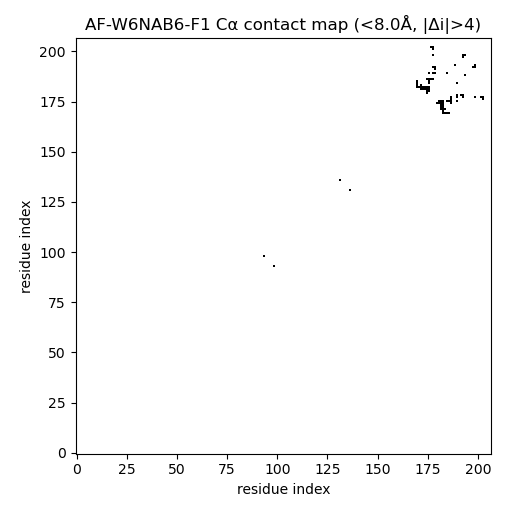1.00 68.38 100 PHE A C 1
ATOM 797 O O . PHE A 1 100 ? -5.589 10.250 -31.229 1.00 68.38 100 PHE A O 1
ATOM 804 N N . LYS A 1 101 ? -5.790 12.194 -30.135 1.00 68.56 101 LYS A N 1
ATOM 805 C CA . LYS A 1 101 ? -6.252 12.940 -31.324 1.00 68.56 101 LYS A CA 1
ATOM 806 C C . LYS A 1 101 ? -5.234 12.924 -32.456 1.00 68.56 101 LYS A C 1
ATOM 808 O O . LYS A 1 101 ? -5.637 12.791 -33.607 1.00 68.56 101 LYS A O 1
ATOM 813 N N . ARG A 1 102 ? -3.934 13.007 -32.160 1.00 70.06 102 ARG A N 1
ATOM 814 C CA . ARG A 1 102 ? -2.892 12.896 -33.190 1.00 70.06 102 ARG A CA 1
ATOM 815 C C . ARG A 1 102 ? -2.891 11.513 -33.840 1.00 70.06 102 ARG A C 1
ATOM 817 O O . ARG A 1 102 ? -2.866 11.436 -35.063 1.00 70.06 102 ARG A O 1
ATOM 824 N N . MET A 1 103 ? -2.974 10.445 -33.044 1.00 67.56 103 MET A N 1
ATOM 825 C CA . MET A 1 103 ? -3.044 9.078 -33.575 1.00 67.56 103 MET A CA 1
ATOM 826 C C . MET A 1 103 ? -4.326 8.810 -34.369 1.00 67.56 103 MET A C 1
ATOM 828 O O . MET A 1 103 ? -4.292 8.074 -35.347 1.00 67.56 103 MET A O 1
ATOM 832 N N . VAL A 1 104 ? -5.459 9.391 -33.969 1.00 65.50 104 VAL A N 1
ATOM 833 C CA . VAL A 1 104 ? -6.734 9.211 -34.678 1.00 65.50 104 VAL A CA 1
ATOM 834 C C . VAL A 1 104 ? -6.755 10.019 -35.977 1.00 65.50 104 VAL A C 1
ATOM 836 O O . VAL A 1 104 ? -7.170 9.485 -37.002 1.00 65.50 104 VAL A O 1
ATOM 839 N N . ASN A 1 105 ? -6.243 11.254 -35.967 1.00 62.84 105 ASN A N 1
ATOM 840 C CA . ASN A 1 105 ? -6.170 12.092 -37.164 1.00 62.84 105 ASN A CA 1
ATOM 841 C C . ASN A 1 105 ? -5.230 11.505 -38.233 1.00 62.84 105 ASN A C 1
ATOM 843 O O . ASN A 1 105 ? -5.562 11.570 -39.411 1.00 62.84 105 ASN A O 1
ATOM 847 N N . GLU A 1 106 ? -4.121 10.857 -37.846 1.00 59.94 106 GLU A N 1
ATOM 848 C CA . GLU A 1 106 ? -3.247 10.120 -38.783 1.00 59.94 106 GLU A CA 1
ATOM 849 C C . GLU A 1 106 ? -3.944 8.922 -39.460 1.00 59.94 106 GLU A C 1
ATOM 851 O O . GLU A 1 106 ? -3.478 8.450 -40.495 1.00 59.94 106 GLU A O 1
ATOM 856 N N . VAL A 1 107 ? -5.058 8.427 -38.908 1.00 57.97 107 VAL A N 1
ATOM 857 C CA . VAL A 1 107 ? -5.799 7.266 -39.437 1.00 57.97 107 VAL A CA 1
ATOM 858 C C . VAL A 1 107 ? -7.031 7.683 -40.256 1.00 57.97 107 VAL A C 1
ATOM 860 O O . VAL A 1 107 ? -7.560 6.875 -41.019 1.00 57.97 107 VAL A O 1
ATOM 863 N N . THR A 1 108 ? -7.501 8.930 -40.142 1.00 50.19 108 THR A N 1
ATOM 864 C CA . THR A 1 108 ? -8.758 9.381 -40.774 1.00 50.19 108 THR A CA 1
ATOM 865 C C . THR A 1 108 ? -8.615 10.149 -42.089 1.00 50.19 108 THR A C 1
ATOM 867 O O . THR A 1 108 ? -9.636 10.427 -42.716 1.00 50.19 108 THR A O 1
ATOM 870 N N . ASP A 1 109 ? -7.403 10.429 -42.569 1.00 49.59 109 ASP A N 1
ATOM 871 C CA . ASP A 1 109 ? -7.187 11.211 -43.801 1.00 49.59 109 ASP A CA 1
ATOM 872 C C . ASP A 1 109 ? -7.331 10.412 -45.115 1.00 49.59 109 ASP A C 1
ATOM 874 O O . ASP A 1 109 ? -6.786 10.801 -46.146 1.00 49.59 109 ASP A O 1
ATOM 878 N N . GLU A 1 110 ? -8.106 9.320 -45.142 1.00 54.00 110 GLU A N 1
ATOM 879 C CA . GLU A 1 110 ? -8.361 8.617 -46.408 1.00 54.00 110 GLU A CA 1
ATOM 880 C C . GLU A 1 110 ? -9.743 7.957 -46.527 1.00 54.00 110 GLU A C 1
ATOM 882 O O . GLU A 1 110 ? -9.863 6.832 -47.001 1.00 54.00 110 GLU A O 1
ATOM 887 N N . ILE A 1 111 ? -10.832 8.652 -46.167 1.00 48.72 111 ILE A N 1
ATOM 888 C CA . ILE A 1 111 ? -12.155 8.324 -46.730 1.00 48.72 111 ILE A CA 1
ATOM 889 C C . ILE A 1 111 ? -12.917 9.607 -47.107 1.00 48.72 111 ILE A C 1
ATOM 891 O O . ILE A 1 111 ? -13.227 10.448 -46.271 1.00 48.72 111 ILE A O 1
ATOM 895 N N . VAL A 1 112 ? -13.297 9.650 -48.391 1.00 43.28 112 VAL A N 1
ATOM 896 C CA . VAL A 1 112 ? -14.150 10.602 -49.132 1.00 43.28 112 VAL A CA 1
ATOM 897 C C . VAL A 1 112 ? -13.427 11.755 -49.843 1.00 43.28 112 VAL A C 1
ATOM 899 O O . VAL A 1 112 ? -13.429 12.887 -49.386 1.00 43.28 112 VAL A O 1
ATOM 902 N N . THR A 1 113 ? -13.013 11.516 -51.091 1.00 33.94 113 THR A N 1
ATOM 903 C CA . THR A 1 113 ? -13.547 12.284 -52.235 1.00 33.94 113 THR A CA 1
ATOM 904 C C . THR A 1 113 ? -13.531 11.442 -53.515 1.00 33.94 113 THR A C 1
ATOM 906 O O . THR A 1 113 ? -12.521 10.898 -53.947 1.00 33.94 113 THR A O 1
ATOM 909 N N . VAL A 1 114 ? -14.708 11.312 -54.124 1.00 47.78 114 VAL A N 1
ATOM 910 C CA . VAL A 1 114 ? -14.912 10.765 -55.467 1.00 47.78 114 VAL A CA 1
ATOM 911 C C . VAL A 1 114 ? -14.365 11.783 -56.468 1.00 47.78 114 VAL A C 1
ATOM 913 O O . VAL A 1 114 ? -14.951 12.852 -56.616 1.00 47.78 114 VAL A O 1
ATOM 916 N N . GLY A 1 115 ? -13.274 11.468 -57.171 1.00 37.81 115 GLY A N 1
ATOM 917 C CA . GLY A 1 115 ? -12.826 12.299 -58.291 1.00 37.81 115 GLY A CA 1
ATOM 918 C C . GLY A 1 115 ? -11.409 12.026 -58.789 1.00 37.81 115 GLY A C 1
ATOM 919 O O . GLY A 1 115 ? -10.452 12.542 -58.241 1.00 37.81 115 GLY A O 1
ATOM 920 N N . ASN A 1 116 ? -11.323 11.319 -59.920 1.00 36.53 116 ASN A N 1
ATOM 921 C CA . ASN A 1 116 ? -10.252 11.414 -60.922 1.00 36.53 116 ASN A CA 1
ATOM 922 C C . ASN A 1 116 ? -8.835 10.920 -60.540 1.00 36.53 116 ASN A C 1
ATOM 924 O O . ASN A 1 116 ? -7.949 11.691 -60.191 1.00 36.53 116 ASN A O 1
ATOM 928 N N . TRP A 1 117 ? -8.584 9.623 -60.744 1.00 35.66 117 TRP A N 1
ATOM 929 C CA . TRP A 1 117 ? -7.256 9.013 -60.617 1.00 35.66 117 TRP A CA 1
ATOM 930 C C . TRP A 1 117 ? -6.469 9.211 -61.918 1.00 35.66 117 TRP A C 1
ATOM 932 O O . TRP A 1 117 ? -6.627 8.452 -62.876 1.00 35.66 117 TRP A O 1
ATOM 942 N N . SER A 1 118 ? -5.639 10.254 -61.958 1.00 40.28 118 SER A N 1
ATOM 943 C CA . SER A 1 118 ? -4.549 10.368 -62.931 1.00 40.28 118 SER A CA 1
ATOM 944 C C . SER A 1 118 ? -3.259 9.874 -62.288 1.00 40.28 118 SER A C 1
ATOM 946 O O . SER A 1 118 ? -2.977 10.166 -61.133 1.00 40.28 118 SER A O 1
ATOM 948 N N . LYS A 1 119 ? -2.544 9.063 -63.059 1.00 47.91 119 LYS A N 1
ATOM 949 C CA . LYS A 1 119 ? -1.292 8.389 -62.739 1.00 47.91 119 LYS A CA 1
ATOM 950 C C . LYS A 1 119 ? -0.120 9.352 -62.485 1.00 47.91 119 LYS A C 1
ATOM 952 O O . LYS A 1 119 ? -0.038 10.397 -63.122 1.00 47.91 119 LYS A O 1
ATOM 957 N N . ASP A 1 120 ? 0.808 8.821 -61.691 1.00 48.34 120 ASP A N 1
ATOM 958 C CA . ASP A 1 120 ? 2.263 9.028 -61.681 1.00 48.34 120 ASP A CA 1
ATOM 959 C C . ASP A 1 120 ? 2.866 10.002 -60.640 1.00 48.34 120 ASP A C 1
ATOM 961 O O . ASP A 1 120 ? 2.561 11.188 -60.587 1.00 48.34 120 ASP A O 1
ATOM 965 N N . ASP A 1 121 ? 3.795 9.408 -59.872 1.00 53.16 121 ASP A N 1
ATOM 966 C CA . ASP A 1 121 ? 4.875 9.961 -59.042 1.00 53.16 121 ASP A CA 1
ATOM 967 C C . ASP A 1 121 ? 4.547 10.697 -57.727 1.00 53.16 121 ASP A C 1
ATOM 969 O O . ASP A 1 121 ? 4.707 11.911 -57.614 1.00 53.16 121 ASP A O 1
ATOM 973 N N . GLU A 1 122 ? 4.294 9.929 -56.658 1.00 53.75 122 GLU A N 1
ATOM 974 C CA . GLU A 1 122 ? 4.645 10.357 -55.293 1.00 53.75 122 GLU A CA 1
ATOM 975 C C . GLU A 1 122 ? 5.806 9.516 -54.727 1.00 53.75 122 GLU A C 1
ATOM 977 O O . GLU A 1 122 ? 5.778 8.281 -54.798 1.00 53.75 122 GLU A O 1
ATOM 982 N N . PRO A 1 123 ? 6.862 10.145 -54.168 1.00 51.22 123 PRO A N 1
ATOM 983 C CA . PRO A 1 123 ? 7.976 9.421 -53.578 1.00 51.22 123 PRO A CA 1
ATOM 984 C C . PRO A 1 123 ? 7.520 8.730 -52.291 1.00 51.22 123 PRO A C 1
ATOM 986 O O . PRO A 1 123 ? 6.930 9.362 -51.418 1.00 51.22 123 PRO A O 1
ATOM 989 N N . ALA A 1 124 ? 7.853 7.443 -52.160 1.00 52.16 124 ALA A N 1
ATOM 990 C CA . ALA A 1 124 ? 7.596 6.642 -50.967 1.00 52.16 124 ALA A CA 1
ATOM 991 C C . ALA A 1 124 ? 7.878 7.438 -49.673 1.00 52.16 124 ALA A C 1
ATOM 993 O O . ALA A 1 124 ? 8.935 8.084 -49.585 1.00 52.16 124 ALA A O 1
ATOM 994 N N . PRO A 1 125 ? 6.987 7.389 -48.661 1.00 53.00 125 PRO A N 1
ATOM 995 C CA . PRO A 1 125 ? 7.199 8.095 -47.409 1.00 53.00 125 PRO A CA 1
ATOM 996 C C . PRO A 1 125 ? 8.487 7.563 -46.788 1.00 53.00 125 PRO A C 1
ATOM 998 O O . PRO A 1 125 ? 8.588 6.401 -46.392 1.00 53.00 125 PRO A O 1
ATOM 1001 N N . LYS A 1 126 ? 9.520 8.411 -46.764 1.00 55.56 126 LYS A N 1
ATOM 1002 C CA . LYS A 1 126 ? 10.790 8.097 -46.113 1.00 55.56 126 LYS A CA 1
ATOM 1003 C C . LYS A 1 126 ? 10.455 7.777 -44.666 1.00 55.56 126 LYS A C 1
ATOM 1005 O O . LYS A 1 126 ? 10.027 8.671 -43.938 1.00 55.56 126 LYS A O 1
ATOM 1010 N N . SER A 1 127 ? 10.642 6.521 -44.257 1.00 49.00 127 SER A N 1
ATOM 1011 C CA . SER A 1 127 ? 10.537 6.132 -42.855 1.00 49.00 127 SER A CA 1
ATOM 1012 C C . SER A 1 127 ? 11.406 7.099 -42.063 1.00 49.00 127 SER A C 1
ATOM 1014 O O . SER A 1 127 ? 12.631 7.121 -42.240 1.00 49.00 127 SER A O 1
ATOM 1016 N N . ARG A 1 128 ? 10.783 7.958 -41.254 1.00 51.00 128 ARG A N 1
ATOM 1017 C CA . ARG A 1 128 ? 11.506 8.868 -40.377 1.00 51.00 128 ARG A CA 1
ATOM 1018 C C . ARG A 1 128 ? 12.254 7.978 -39.399 1.00 51.00 128 ARG A C 1
ATOM 1020 O O . ARG A 1 128 ? 11.662 7.439 -38.471 1.00 51.00 128 ARG A O 1
ATOM 1027 N N . ARG A 1 129 ? 13.543 7.754 -39.665 1.00 52.94 129 ARG A N 1
ATOM 1028 C CA . ARG A 1 129 ? 14.449 7.080 -38.743 1.00 52.94 129 ARG A CA 1
ATOM 1029 C C . ARG A 1 129 ? 14.410 7.918 -37.474 1.00 52.94 129 ARG A C 1
ATOM 1031 O O . ARG A 1 129 ? 14.914 9.037 -37.463 1.00 52.94 129 ARG A O 1
ATOM 1038 N N . VAL A 1 130 ? 13.714 7.422 -36.456 1.00 55.09 130 VAL A N 1
ATOM 1039 C CA . VAL A 1 130 ? 13.766 7.997 -35.118 1.00 55.09 130 VAL A CA 1
ATOM 1040 C C . VAL A 1 130 ? 15.195 7.756 -34.653 1.00 55.09 130 VAL A C 1
ATOM 1042 O O . VAL A 1 130 ? 15.553 6.659 -34.231 1.00 55.09 130 VAL A O 1
ATOM 1045 N N . GLU A 1 131 ? 16.055 8.750 -34.856 1.00 56.09 131 GLU A N 1
ATOM 1046 C CA . GLU A 1 131 ? 17.348 8.815 -34.194 1.00 56.09 131 GLU A CA 1
ATOM 1047 C C . GLU A 1 131 ? 17.057 8.996 -32.711 1.00 56.09 131 GLU A C 1
ATOM 1049 O O . GLU A 1 131 ? 16.810 10.098 -32.223 1.00 56.09 131 GLU A O 1
ATOM 1054 N N . TYR A 1 132 ? 17.010 7.872 -32.001 1.00 55.00 132 TYR A N 1
ATOM 1055 C CA . TYR A 1 132 ? 17.082 7.863 -30.554 1.00 55.00 132 TYR A CA 1
ATOM 1056 C C . TYR A 1 132 ? 18.368 8.591 -30.168 1.00 55.00 132 TYR A C 1
ATOM 1058 O O . TYR A 1 132 ? 19.466 8.105 -30.435 1.00 55.00 132 TYR A O 1
ATOM 1066 N N . TYR A 1 133 ? 18.226 9.785 -29.594 1.00 62.09 133 TYR A N 1
ATOM 1067 C CA . TYR A 1 133 ? 19.356 10.588 -29.151 1.00 62.09 133 TYR A CA 1
ATOM 1068 C C . TYR A 1 133 ? 20.051 9.825 -28.014 1.00 62.09 133 TYR A C 1
ATOM 1070 O O . TYR A 1 133 ? 19.604 9.826 -26.868 1.00 62.09 133 TYR A O 1
ATOM 1078 N N . GLU A 1 134 ? 21.148 9.149 -28.341 1.00 61.00 134 GLU A N 1
ATOM 1079 C CA . GLU A 1 134 ? 21.999 8.379 -27.427 1.00 61.00 134 GLU A CA 1
ATOM 1080 C C . GLU A 1 134 ? 22.352 9.133 -26.117 1.00 61.00 134 GLU A C 1
ATOM 1082 O O . GLU A 1 134 ? 22.349 8.514 -25.047 1.00 61.00 134 GLU A O 1
ATOM 1087 N N . PRO A 1 135 ? 22.539 10.475 -26.118 1.00 64.25 135 PRO A N 1
ATOM 1088 C CA . PRO A 1 135 ? 22.718 11.253 -24.888 1.00 64.25 135 PRO A CA 1
ATOM 1089 C C . PRO A 1 135 ? 21.532 11.217 -23.906 1.00 64.25 135 PRO A C 1
ATOM 1091 O O . PRO A 1 135 ? 21.758 11.223 -22.696 1.00 64.25 135 PRO A O 1
ATOM 1094 N N . LEU A 1 136 ? 20.285 11.152 -24.396 1.00 72.81 136 LEU A N 1
ATOM 1095 C CA . LEU A 1 136 ? 19.072 11.093 -23.559 1.00 72.81 136 LEU A CA 1
ATOM 1096 C C . LEU A 1 136 ? 18.895 9.714 -22.910 1.00 72.81 136 LEU A C 1
ATOM 1098 O O . LEU A 1 136 ? 18.406 9.596 -21.788 1.00 72.81 136 LEU A O 1
ATOM 1102 N N . ILE A 1 137 ? 19.329 8.658 -23.599 1.00 77.75 137 ILE A N 1
ATOM 1103 C CA . ILE A 1 137 ? 19.321 7.300 -23.048 1.00 77.75 137 ILE A CA 1
ATOM 1104 C C . ILE A 1 137 ? 20.352 7.202 -21.922 1.00 77.75 137 ILE A C 1
ATOM 1106 O O . ILE A 1 137 ? 20.043 6.713 -20.836 1.00 77.75 137 ILE A O 1
ATOM 1110 N N . ASN A 1 138 ? 21.555 7.734 -22.143 1.00 82.12 138 ASN A N 1
ATOM 1111 C CA . ASN A 1 138 ? 22.618 7.710 -21.142 1.00 82.12 138 ASN A CA 1
ATOM 1112 C C . ASN A 1 138 ? 22.275 8.528 -19.889 1.00 82.12 138 ASN A C 1
ATOM 1114 O O . ASN A 1 138 ? 22.580 8.085 -18.780 1.00 82.12 138 ASN A O 1
ATOM 1118 N N . SER A 1 139 ? 21.612 9.681 -20.027 1.00 81.44 139 SER A N 1
ATOM 1119 C CA . SER A 1 139 ? 21.138 10.445 -18.866 1.00 81.44 139 SER A CA 1
ATOM 1120 C C . SER A 1 139 ? 20.062 9.680 -18.092 1.00 81.44 139 SER A C 1
ATOM 1122 O O . SER A 1 139 ? 20.142 9.579 -16.866 1.00 81.44 139 SER A O 1
ATOM 1124 N N . ARG A 1 140 ? 19.109 9.047 -18.789 1.00 86.62 140 ARG A N 1
ATOM 1125 C CA . ARG A 1 140 ? 18.071 8.232 -18.147 1.00 86.62 140 ARG A CA 1
ATOM 1126 C C . ARG A 1 140 ? 18.651 7.021 -17.419 1.00 86.62 140 ARG A C 1
ATOM 1128 O O . ARG A 1 140 ? 18.232 6.740 -16.298 1.00 86.62 140 ARG A O 1
ATOM 1135 N N . ILE A 1 141 ? 19.631 6.342 -18.017 1.00 91.75 141 ILE A N 1
ATOM 1136 C CA . ILE A 1 141 ? 20.343 5.224 -17.385 1.00 91.75 141 ILE A CA 1
ATOM 1137 C C . ILE A 1 141 ? 21.003 5.687 -16.082 1.00 91.75 141 ILE A C 1
ATOM 1139 O O . ILE A 1 141 ? 20.820 5.032 -15.058 1.00 91.75 141 ILE A O 1
ATOM 1143 N N . ARG A 1 142 ? 21.703 6.830 -16.085 1.00 91.06 142 ARG A N 1
ATOM 1144 C CA . ARG A 1 142 ? 22.356 7.366 -14.877 1.00 91.06 142 ARG A CA 1
ATOM 1145 C C . ARG A 1 142 ? 21.359 7.668 -13.761 1.00 91.06 142 ARG A C 1
ATOM 1147 O O . ARG A 1 142 ? 21.592 7.270 -12.624 1.00 91.06 142 ARG A O 1
ATOM 1154 N N . ILE A 1 143 ? 20.232 8.303 -14.086 1.00 92.69 143 ILE A N 1
ATOM 1155 C CA . ILE A 1 143 ? 19.174 8.615 -13.109 1.00 92.69 143 ILE A CA 1
ATOM 1156 C C . ILE A 1 143 ? 18.624 7.332 -12.478 1.00 92.69 143 ILE A C 1
ATOM 1158 O O . ILE A 1 143 ? 18.491 7.232 -11.258 1.00 92.69 143 ILE A O 1
ATOM 1162 N N . VAL A 1 144 ? 18.323 6.328 -13.303 1.00 94.88 144 VAL A N 1
ATOM 1163 C CA . VAL A 1 144 ? 17.797 5.047 -12.816 1.00 94.88 144 VAL A CA 1
ATOM 1164 C C . VAL A 1 144 ? 18.832 4.327 -11.949 1.00 94.88 144 VAL A C 1
ATOM 1166 O O . VAL A 1 144 ? 18.483 3.828 -10.881 1.00 94.88 144 VAL A O 1
ATOM 1169 N N . GLN A 1 145 ? 20.103 4.317 -12.353 1.00 95.56 145 GLN A N 1
ATOM 1170 C CA . GLN A 1 145 ? 21.189 3.718 -11.573 1.00 95.56 145 GLN A CA 1
ATOM 1171 C C . GLN A 1 145 ? 21.385 4.410 -10.219 1.00 95.56 145 GLN A C 1
ATOM 1173 O O . GLN A 1 145 ? 21.563 3.730 -9.209 1.00 95.56 145 GLN A O 1
ATOM 1178 N N . ALA A 1 146 ? 21.308 5.742 -10.172 1.00 93.00 146 ALA A N 1
ATOM 1179 C CA . ALA A 1 146 ? 21.386 6.497 -8.924 1.00 93.00 146 ALA A CA 1
ATOM 1180 C C . ALA A 1 146 ? 20.207 6.168 -7.995 1.00 93.00 146 ALA A C 1
ATOM 1182 O O . ALA A 1 146 ? 20.400 5.914 -6.805 1.00 93.00 146 ALA A O 1
ATOM 1183 N N . LYS A 1 147 ? 18.989 6.082 -8.546 1.00 96.12 147 LYS A N 1
ATOM 1184 C CA . LYS A 1 147 ? 17.798 5.691 -7.782 1.00 96.12 147 LYS A CA 1
ATOM 1185 C C . LYS A 1 147 ? 17.918 4.275 -7.216 1.00 96.12 147 LYS A C 1
ATOM 1187 O O . LYS A 1 147 ? 17.579 4.069 -6.055 1.00 96.12 147 LYS A O 1
ATOM 1192 N N . LEU A 1 148 ? 18.422 3.322 -8.003 1.00 96.31 148 LEU A N 1
ATOM 1193 C CA . LEU A 1 148 ? 18.668 1.957 -7.532 1.00 96.31 148 LEU A CA 1
ATOM 1194 C C . LEU A 1 148 ? 19.674 1.939 -6.382 1.00 96.31 148 LEU A C 1
ATOM 1196 O O . LEU A 1 148 ? 19.390 1.337 -5.353 1.00 96.31 148 LEU A O 1
ATOM 1200 N N . ARG A 1 149 ? 20.789 2.667 -6.510 1.00 96.19 149 ARG A N 1
ATOM 1201 C CA . ARG A 1 149 ? 21.801 2.762 -5.448 1.00 96.19 149 ARG A CA 1
ATOM 1202 C C . ARG A 1 149 ? 21.212 3.314 -4.147 1.00 96.19 149 ARG A C 1
ATOM 1204 O O . ARG A 1 149 ? 21.416 2.731 -3.087 1.00 96.19 149 ARG A O 1
ATOM 1211 N N . LYS A 1 150 ? 20.409 4.378 -4.239 1.00 95.69 150 LYS A N 1
ATOM 1212 C CA . LYS A 1 150 ? 19.697 4.945 -3.086 1.00 95.69 150 LYS A CA 1
ATOM 1213 C C . LYS A 1 150 ? 18.755 3.924 -2.443 1.00 95.69 150 LYS A C 1
ATOM 1215 O O . LYS A 1 150 ? 18.780 3.738 -1.231 1.00 95.69 150 LYS A O 1
ATOM 1220 N N . MET A 1 151 ? 17.953 3.232 -3.250 1.00 95.81 151 MET A N 1
ATOM 1221 C CA . MET A 1 151 ? 17.048 2.197 -2.744 1.00 95.81 151 MET A CA 1
ATOM 1222 C C . MET A 1 151 ? 17.813 1.045 -2.075 1.00 95.81 151 MET A C 1
ATOM 1224 O O . MET A 1 151 ? 17.377 0.539 -1.046 1.00 95.81 151 MET A O 1
ATOM 1228 N N . GLU A 1 152 ? 18.963 0.635 -2.610 1.00 95.88 152 GLU A N 1
ATOM 1229 C CA . GLU A 1 152 ? 19.814 -0.397 -2.004 1.00 95.88 152 GLU A CA 1
ATOM 1230 C C . GLU A 1 152 ? 20.380 0.036 -0.642 1.00 95.88 152 GLU A C 1
ATOM 1232 O O . GLU A 1 152 ? 20.444 -0.773 0.287 1.00 95.88 152 GLU A O 1
ATOM 1237 N N . GLU A 1 153 ? 20.768 1.302 -0.492 1.00 94.44 153 GLU A N 1
ATOM 1238 C CA . GLU A 1 153 ? 21.218 1.874 0.784 1.00 94.44 153 GLU A CA 1
ATOM 1239 C C . GLU A 1 153 ? 20.084 1.957 1.816 1.00 94.44 153 GLU A C 1
ATOM 1241 O O . GLU A 1 153 ? 20.263 1.590 2.985 1.00 94.44 153 GLU A O 1
ATOM 1246 N N . GLU A 1 154 ? 18.890 2.356 1.381 1.00 94.81 154 GLU A N 1
ATOM 1247 C CA . GLU A 1 154 ? 17.685 2.362 2.216 1.00 94.81 154 GLU A CA 1
ATOM 1248 C C . GLU A 1 154 ? 17.320 0.946 2.680 1.00 94.81 154 GLU A C 1
ATOM 1250 O O . GLU A 1 154 ? 16.999 0.740 3.846 1.00 94.81 154 GLU A O 1
ATOM 1255 N N . VAL A 1 155 ? 17.443 -0.063 1.812 1.00 92.31 155 VAL A N 1
ATOM 1256 C CA . VAL A 1 155 ? 17.194 -1.472 2.164 1.00 92.31 155 VAL A CA 1
ATOM 1257 C C . VAL A 1 155 ? 18.217 -2.001 3.177 1.00 92.31 155 VAL A C 1
ATOM 1259 O O . VAL A 1 155 ? 17.852 -2.796 4.047 1.00 92.31 155 VAL A O 1
ATOM 1262 N N . LYS A 1 156 ? 19.484 -1.568 3.106 1.00 89.25 156 LYS A N 1
ATOM 1263 C CA . LYS A 1 156 ? 20.522 -1.942 4.090 1.00 89.25 156 LYS A CA 1
ATOM 1264 C C . LYS A 1 156 ? 20.243 -1.363 5.474 1.00 89.25 156 LYS A C 1
ATOM 1266 O O . LYS A 1 156 ? 20.501 -2.025 6.475 1.00 89.25 156 LYS A O 1
ATOM 1271 N N . THR A 1 157 ? 19.743 -0.132 5.522 1.00 89.12 157 THR A N 1
ATOM 1272 C CA . THR A 1 157 ? 19.409 0.575 6.769 1.00 89.12 157 THR A CA 1
ATOM 1273 C C . THR A 1 157 ? 17.968 0.346 7.218 1.00 89.12 157 THR A C 1
ATOM 1275 O O . THR A 1 157 ? 17.572 0.826 8.282 1.00 89.12 157 THR A O 1
ATOM 1278 N N . TYR A 1 158 ? 17.190 -0.410 6.438 1.00 88.25 158 TYR A N 1
ATOM 1279 C CA . TYR A 1 158 ? 15.809 -0.717 6.755 1.00 88.25 158 TYR A CA 1
ATOM 1280 C C . TYR A 1 158 ? 15.741 -1.426 8.112 1.00 88.25 158 TYR A C 1
ATOM 1282 O O . TYR A 1 158 ? 16.432 -2.430 8.314 1.00 88.25 158 TYR A O 1
ATOM 1290 N N . PRO A 1 159 ? 14.924 -0.938 9.059 1.00 86.88 159 PRO A N 1
ATOM 1291 C CA . PRO A 1 159 ? 14.793 -1.564 10.362 1.00 86.88 159 PRO A CA 1
ATOM 1292 C C . PRO A 1 159 ? 14.043 -2.889 10.210 1.00 86.88 159 PRO A C 1
ATOM 1294 O O . PRO A 1 159 ? 12.814 -2.956 10.290 1.00 86.88 159 PRO A O 1
ATOM 1297 N N . TYR A 1 160 ? 14.789 -3.965 9.972 1.00 81.25 160 TYR A N 1
ATOM 1298 C CA . TYR A 1 160 ? 14.243 -5.310 10.035 1.00 81.25 160 TYR A CA 1
ATOM 1299 C C . TYR A 1 160 ? 13.889 -5.612 11.482 1.00 81.25 160 TYR A C 1
ATOM 1301 O O . TYR A 1 160 ? 14.723 -5.527 12.379 1.00 81.25 160 TYR A O 1
ATOM 1309 N N . ARG A 1 161 ? 12.634 -5.987 11.695 1.00 77.94 161 ARG A N 1
ATOM 1310 C CA . ARG A 1 161 ? 12.178 -6.494 12.981 1.00 77.94 161 ARG A CA 1
ATOM 1311 C C . ARG A 1 161 ? 12.954 -7.773 13.310 1.00 77.94 161 ARG A C 1
ATOM 1313 O O . ARG A 1 161 ? 12.921 -8.708 12.502 1.00 77.94 161 ARG A O 1
ATOM 1320 N N . ASP A 1 162 ? 13.634 -7.835 14.459 1.00 77.31 162 ASP A N 1
ATOM 1321 C CA . ASP A 1 162 ? 14.238 -9.094 14.899 1.00 77.31 162 ASP A CA 1
ATOM 1322 C C . ASP A 1 162 ? 13.093 -10.090 15.136 1.00 77.31 162 ASP A C 1
ATOM 1324 O O . ASP A 1 162 ? 12.036 -9.748 15.668 1.00 77.31 162 ASP A O 1
ATOM 1328 N N . ARG A 1 163 ? 13.276 -11.352 14.744 1.00 68.31 163 ARG A N 1
ATOM 1329 C CA . ARG A 1 163 ? 12.305 -12.408 15.070 1.00 68.31 163 ARG A CA 1
ATOM 1330 C C . ARG A 1 163 ? 12.156 -12.593 16.580 1.00 68.31 163 ARG A C 1
ATOM 1332 O O . ARG A 1 163 ? 11.163 -13.168 17.012 1.00 68.31 163 ARG A O 1
ATOM 1339 N N . ARG A 1 164 ? 13.137 -12.128 17.357 1.00 71.88 164 ARG A N 1
ATOM 1340 C CA . ARG A 1 164 ? 13.111 -12.104 18.823 1.00 71.88 164 ARG A CA 1
ATOM 1341 C C . ARG A 1 164 ? 12.386 -10.889 19.400 1.00 71.88 164 ARG A C 1
ATOM 1343 O O . ARG A 1 164 ? 12.100 -10.898 20.593 1.00 71.88 164 ARG A O 1
ATOM 1350 N N . ASP A 1 165 ? 12.051 -9.890 18.579 1.00 71.25 165 ASP A N 1
ATOM 1351 C CA . ASP A 1 165 ? 11.221 -8.755 18.986 1.00 71.25 165 ASP A CA 1
ATOM 1352 C C . ASP A 1 165 ? 9.756 -9.200 19.061 1.00 71.25 165 ASP A C 1
ATOM 1354 O O . ASP A 1 165 ? 8.899 -8.895 18.211 1.00 71.25 165 ASP A O 1
ATOM 1358 N N . GLU A 1 166 ? 9.469 -9.957 20.116 1.00 69.12 166 GLU A N 1
ATOM 1359 C CA . GLU A 1 166 ? 8.117 -10.200 20.575 1.00 69.12 166 GLU A CA 1
ATOM 1360 C C . GLU A 1 166 ? 7.521 -8.839 20.940 1.00 69.12 166 GLU A C 1
ATOM 1362 O O . GLU A 1 166 ? 7.841 -8.229 21.960 1.00 69.12 166 GLU A O 1
ATOM 1367 N N . SER A 1 167 ? 6.649 -8.317 20.073 1.00 71.56 167 SER A N 1
ATOM 1368 C CA . SER A 1 167 ? 5.794 -7.214 20.497 1.00 71.56 167 SER A CA 1
ATOM 1369 C C . SER A 1 167 ? 4.977 -7.741 21.662 1.00 71.56 167 SER A C 1
ATOM 1371 O O . SER A 1 167 ? 4.327 -8.774 21.496 1.00 71.56 167 SER A O 1
ATOM 1373 N N . LEU A 1 168 ? 4.935 -7.004 22.774 1.00 74.44 168 LEU A N 1
ATOM 1374 C CA . LEU A 1 168 ? 4.139 -7.305 23.976 1.00 74.44 168 LEU A CA 1
ATOM 1375 C C . LEU A 1 168 ? 2.614 -7.390 23.721 1.00 74.44 168 LEU A C 1
ATOM 1377 O O . LEU A 1 168 ? 1.819 -7.399 24.654 1.00 74.44 168 LEU A O 1
ATOM 1381 N N . GLY A 1 169 ? 2.192 -7.437 22.457 1.00 79.38 169 GLY A N 1
ATOM 1382 C CA . GLY A 1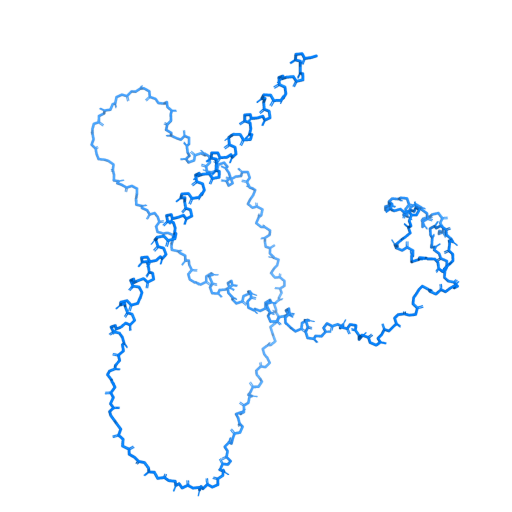 169 ? 0.812 -7.393 22.024 1.00 79.38 169 GLY A CA 1
ATOM 1383 C C . GLY A 1 169 ? 0.213 -6.010 22.229 1.00 79.38 169 GLY A C 1
ATOM 1384 O O . GLY A 1 169 ? 0.900 -4.986 22.208 1.00 79.38 169 GLY A O 1
ATOM 1385 N N . ILE A 1 170 ? -1.104 -5.989 22.392 1.00 80.88 170 ILE A N 1
ATOM 1386 C CA . ILE A 1 170 ? -1.839 -4.788 22.775 1.00 80.88 170 ILE A CA 1
ATOM 1387 C C . ILE A 1 170 ? -1.728 -4.672 24.299 1.00 80.88 170 ILE A C 1
ATOM 1389 O O . ILE A 1 170 ? -2.089 -5.628 24.989 1.00 80.88 170 ILE A O 1
ATOM 1393 N N . PRO A 1 171 ? -1.254 -3.539 24.846 1.00 83.38 171 PRO A N 1
ATOM 1394 C CA . PRO A 1 171 ? -1.225 -3.346 26.290 1.00 83.38 171 PRO A CA 1
ATOM 1395 C C . PRO A 1 171 ? -2.631 -3.502 26.886 1.00 83.38 171 PRO A C 1
ATOM 1397 O O . PRO A 1 171 ? -3.591 -2.922 26.374 1.00 83.38 171 PRO A O 1
ATOM 1400 N N . LEU A 1 172 ? -2.755 -4.295 27.956 1.00 83.81 172 LEU A N 1
ATOM 1401 C CA . LEU A 1 172 ? -4.042 -4.639 28.585 1.00 83.81 172 LEU A CA 1
ATOM 1402 C C . LEU A 1 172 ? -4.735 -3.453 29.267 1.00 83.81 172 LEU A C 1
ATOM 1404 O O . LEU A 1 172 ? -5.890 -3.568 29.656 1.00 83.81 172 LEU A O 1
ATOM 1408 N N . ASP A 1 173 ? -4.031 -2.341 29.436 1.00 88.19 173 ASP A N 1
ATOM 1409 C CA . ASP A 1 173 ? -4.496 -1.088 30.026 1.00 88.19 173 ASP A CA 1
ATOM 1410 C C . ASP A 1 173 ? -4.821 -0.023 28.968 1.00 88.19 173 ASP A C 1
ATOM 1412 O O . ASP A 1 173 ? -5.313 1.057 29.297 1.00 88.19 173 ASP A O 1
ATOM 1416 N N . ARG A 1 174 ? -4.552 -0.302 27.686 1.00 88.50 174 ARG A N 1
ATOM 1417 C CA . ARG A 1 174 ? -4.768 0.661 26.610 1.00 88.50 174 ARG A CA 1
ATOM 1418 C C . ARG A 1 174 ? -6.191 0.569 26.077 1.00 88.50 174 ARG A C 1
ATOM 1420 O O . ARG A 1 174 ? -6.604 -0.457 25.533 1.00 88.50 174 ARG A O 1
ATOM 1427 N N . ASN A 1 175 ? -6.903 1.686 26.153 1.00 93.81 175 ASN A N 1
ATOM 1428 C CA . ASN A 1 175 ? -8.243 1.822 25.597 1.00 93.81 175 ASN A CA 1
ATOM 1429 C C . ASN A 1 175 ? -8.179 2.186 24.110 1.00 93.81 175 ASN A C 1
ATOM 1431 O O . ASN A 1 175 ? -7.348 2.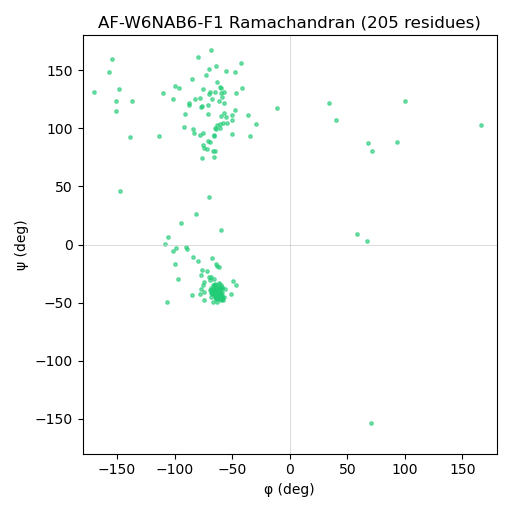992 23.673 1.00 93.81 175 ASN A O 1
ATOM 1435 N N . CYS A 1 176 ? -9.103 1.636 23.328 1.00 93.50 176 CYS A N 1
ATOM 1436 C CA . CYS A 1 176 ? -9.342 2.091 21.970 1.00 93.50 176 CYS A CA 1
ATOM 1437 C C . CYS A 1 176 ? -9.867 3.534 21.978 1.00 93.50 176 CYS A C 1
ATOM 1439 O O . CYS A 1 176 ? -10.862 3.826 22.626 1.00 93.50 176 CYS A O 1
ATOM 1441 N N . ALA A 1 177 ? -9.284 4.414 21.163 1.00 93.06 177 ALA A N 1
ATOM 1442 C CA . ALA A 1 177 ? -9.721 5.809 21.055 1.00 93.06 177 ALA A CA 1
ATOM 1443 C C . ALA A 1 177 ? -11.156 5.985 20.510 1.00 93.06 177 ALA A C 1
ATOM 1445 O O . ALA A 1 177 ? -11.738 7.059 20.661 1.00 93.06 177 ALA A O 1
ATOM 1446 N N . PHE A 1 178 ? -11.723 4.954 19.874 1.00 94.88 178 PHE A N 1
ATOM 1447 C CA . PHE A 1 178 ? -13.011 5.024 19.179 1.00 94.88 178 PHE A CA 1
ATOM 1448 C C . PHE A 1 178 ? -14.141 4.307 19.921 1.00 94.88 178 PHE A C 1
ATOM 1450 O O . PHE A 1 178 ? -15.197 4.893 20.117 1.00 94.88 178 PHE A O 1
ATOM 1457 N N . CYS A 1 179 ? -13.921 3.058 20.337 1.00 93.94 179 CYS A N 1
ATOM 1458 C CA . CYS A 1 179 ? -14.935 2.241 21.018 1.00 93.94 179 CYS A CA 1
ATOM 1459 C C . CYS A 1 179 ? -14.659 2.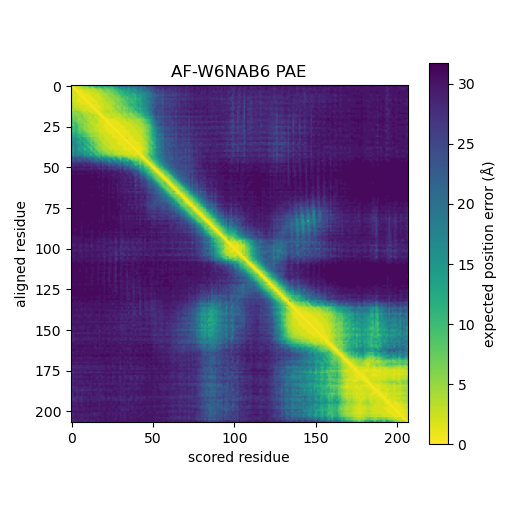016 22.509 1.00 93.94 179 CYS A C 1
ATOM 1461 O O . CYS A 1 179 ? -15.397 1.280 23.156 1.00 93.94 179 CYS A O 1
ATOM 1463 N N . ASP A 1 180 ? -13.566 2.582 23.027 1.00 93.31 180 ASP A N 1
ATOM 1464 C CA . ASP A 1 180 ? -13.144 2.505 24.429 1.00 93.31 180 ASP A CA 1
ATOM 1465 C C . ASP A 1 180 ? -12.908 1.075 24.970 1.00 93.31 180 ASP A C 1
ATOM 1467 O O . ASP A 1 180 ? -12.626 0.895 26.154 1.00 93.31 180 ASP A O 1
ATOM 1471 N N . ALA A 1 181 ? -12.925 0.054 24.102 1.00 92.62 181 ALA A N 1
ATOM 1472 C CA . ALA A 1 181 ? -12.539 -1.315 24.434 1.00 92.62 181 ALA A CA 1
ATOM 1473 C C . ALA A 1 181 ? -11.074 -1.379 24.895 1.00 92.62 181 ALA A C 1
ATOM 1475 O O . ALA A 1 181 ? -10.195 -0.788 24.266 1.00 92.62 181 ALA A O 1
ATOM 1476 N N . ILE A 1 182 ? -10.810 -2.113 25.976 1.00 93.62 182 ILE A N 1
ATOM 1477 C CA . ILE A 1 182 ? -9.506 -2.147 26.651 1.00 93.62 182 ILE A CA 1
ATOM 1478 C C . ILE A 1 182 ? -8.747 -3.413 26.257 1.00 93.62 182 ILE A C 1
ATOM 1480 O O . ILE A 1 182 ? -9.279 -4.512 26.403 1.00 93.62 182 ILE A O 1
ATOM 1484 N N . GLY A 1 183 ? -7.519 -3.281 25.754 1.00 88.12 183 GLY A N 1
ATOM 1485 C CA . GLY A 1 183 ? -6.630 -4.425 25.508 1.00 88.12 183 GLY A CA 1
ATOM 1486 C C . GLY A 1 183 ? -7.071 -5.402 24.405 1.00 88.12 183 GLY A C 1
ATOM 1487 O O . GLY A 1 183 ? -6.401 -6.406 24.187 1.00 88.12 183 GLY A O 1
ATOM 1488 N N . ILE A 1 184 ? -8.185 -5.139 23.706 1.00 90.38 184 ILE A N 1
ATOM 1489 C CA . ILE A 1 184 ? -8.748 -6.054 22.693 1.00 90.38 184 ILE A CA 1
ATOM 1490 C C . ILE A 1 184 ? -8.098 -5.850 21.322 1.00 90.38 184 ILE A C 1
ATOM 1492 O O . ILE A 1 184 ? -7.810 -6.812 20.615 1.00 90.38 184 ILE A O 1
ATOM 1496 N N . HIS A 1 185 ? -7.902 -4.596 20.916 1.00 91.75 185 HIS A N 1
ATOM 1497 C CA . HIS A 1 185 ? -7.359 -4.245 19.606 1.00 91.75 185 HIS A CA 1
ATOM 1498 C C . HIS A 1 185 ? -6.672 -2.877 19.650 1.00 91.75 185 HIS A C 1
ATOM 1500 O O . HIS A 1 185 ? -6.963 -2.038 20.503 1.00 91.75 185 HIS A O 1
ATOM 1506 N N . PHE A 1 186 ? -5.789 -2.622 18.687 1.00 91.19 186 PHE A N 1
ATOM 1507 C CA . PHE A 1 186 ? -5.260 -1.281 18.459 1.00 91.19 186 PHE A CA 1
ATOM 1508 C C . PHE A 1 186 ? -6.344 -0.358 17.878 1.00 91.19 186 PHE A C 1
ATOM 1510 O O . PHE A 1 186 ? -7.283 -0.806 17.213 1.00 91.19 186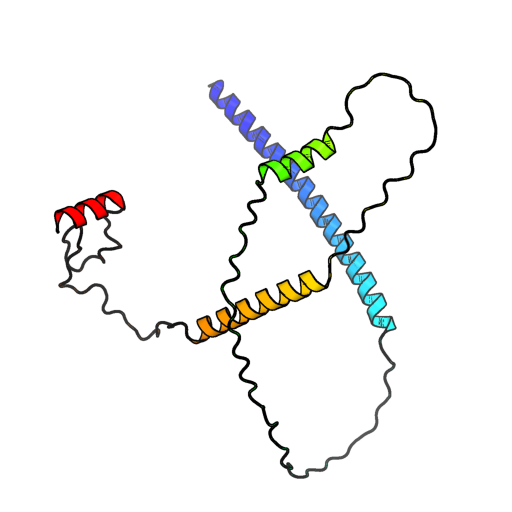 PHE A O 1
ATOM 1517 N N . SER A 1 187 ? -6.248 0.945 18.151 1.00 92.00 187 SER A N 1
ATOM 1518 C CA . SER A 1 187 ? -7.252 1.925 17.712 1.00 92.00 187 SER A CA 1
ATOM 1519 C C . SER A 1 187 ? -7.386 1.998 16.187 1.00 92.00 187 SER A C 1
ATOM 1521 O O . SER A 1 187 ? -8.499 2.109 15.678 1.00 92.00 187 SER A O 1
ATOM 1523 N N . ASP A 1 188 ? -6.281 1.884 15.452 1.00 91.44 188 ASP A N 1
ATOM 1524 C CA . ASP A 1 188 ? -6.244 1.845 13.982 1.00 91.44 188 ASP A CA 1
ATOM 1525 C C . ASP A 1 188 ? -7.020 0.650 13.394 1.00 91.44 188 ASP A C 1
ATOM 1527 O O . ASP A 1 188 ? -7.679 0.778 12.357 1.00 91.44 188 ASP A O 1
ATOM 1531 N N . ALA A 1 189 ? -7.033 -0.474 14.106 1.00 92.25 189 ALA A N 1
ATOM 1532 C CA . ALA A 1 189 ? -7.731 -1.704 13.755 1.00 92.25 189 ALA A CA 1
ATOM 1533 C C . ALA A 1 189 ? -9.135 -1.821 14.382 1.00 92.25 189 ALA A C 1
ATOM 1535 O O . ALA A 1 189 ? -9.680 -2.923 14.458 1.00 92.25 189 ALA A O 1
ATOM 1536 N N . CYS A 1 190 ? -9.745 -0.717 14.840 1.00 93.88 190 CYS A N 1
ATOM 1537 C CA . CYS A 1 190 ? -11.064 -0.773 15.472 1.00 93.88 190 CYS A CA 1
ATOM 1538 C C . CYS A 1 190 ? -12.129 -1.407 14.552 1.00 93.88 190 CYS A C 1
ATOM 1540 O O . CYS A 1 190 ? -12.372 -0.883 13.460 1.00 93.88 190 CYS A O 1
ATOM 1542 N N . PRO A 1 191 ? -12.798 -2.499 14.985 1.00 93.81 191 PRO A N 1
ATOM 1543 C CA . PRO A 1 191 ? -13.771 -3.207 14.157 1.00 93.81 191 PRO A CA 1
ATOM 1544 C C . PRO A 1 191 ? -15.116 -2.480 14.075 1.00 93.81 191 PRO A C 1
ATOM 1546 O O . PRO A 1 191 ? -15.833 -2.642 13.091 1.00 93.81 191 PRO A O 1
ATOM 1549 N N . GLN A 1 192 ? -15.454 -1.679 15.091 1.00 94.12 192 GLN A N 1
ATOM 1550 C CA . GLN A 1 192 ? -16.721 -0.945 15.159 1.00 94.12 192 GLN A CA 1
ATOM 1551 C C . GLN A 1 192 ? -16.709 0.299 14.269 1.00 94.12 192 GLN A C 1
ATOM 1553 O O . GLN A 1 192 ? -17.665 0.564 13.548 1.00 94.12 192 GLN A O 1
ATOM 1558 N N . PHE A 1 193 ? -15.599 1.034 14.278 1.00 92.81 193 PHE A N 1
ATOM 1559 C CA . PHE A 1 193 ? -15.431 2.253 13.499 1.00 92.81 193 PHE A CA 1
ATOM 1560 C C . PHE A 1 193 ? -14.360 1.996 12.454 1.00 92.81 193 PHE A C 1
ATOM 1562 O O . PHE A 1 193 ? -13.175 2.105 12.755 1.00 92.81 193 PHE A O 1
ATOM 1569 N N . ARG A 1 194 ? -14.757 1.594 11.243 1.00 92.50 194 ARG A N 1
ATOM 1570 C CA . ARG A 1 194 ? -13.829 1.350 10.118 1.00 92.50 194 ARG A CA 1
ATOM 1571 C C . ARG A 1 194 ? -13.726 2.539 9.172 1.00 92.50 194 ARG A C 1
ATOM 1573 O O . ARG A 1 194 ? -12.687 2.731 8.554 1.00 92.50 194 ARG A O 1
ATOM 1580 N N . ASP A 1 195 ? -14.798 3.315 9.071 1.00 95.19 195 ASP A N 1
ATOM 1581 C CA . ASP A 1 195 ? -14.869 4.457 8.173 1.00 95.19 195 ASP A CA 1
ATOM 1582 C C . ASP A 1 195 ? -14.058 5.649 8.707 1.00 95.19 195 ASP A C 1
ATOM 1584 O O . ASP A 1 195 ? -14.160 6.021 9.879 1.00 95.19 195 ASP A O 1
ATOM 1588 N N . GLY A 1 196 ? -13.260 6.264 7.834 1.00 93.69 196 GLY A N 1
ATOM 1589 C CA . GLY A 1 196 ? -12.369 7.364 8.201 1.00 93.69 196 GLY A CA 1
ATOM 1590 C C . GLY A 1 196 ? -13.118 8.615 8.657 1.00 93.69 196 GLY A C 1
ATOM 1591 O O . GLY A 1 196 ? -12.662 9.295 9.577 1.00 93.69 196 GLY A O 1
ATOM 1592 N N . ARG A 1 197 ? -14.293 8.891 8.075 1.00 95.44 197 ARG A N 1
ATOM 1593 C CA . ARG A 1 197 ? -15.095 10.071 8.422 1.00 95.44 197 ARG A CA 1
ATOM 1594 C C . ARG A 1 197 ? -15.631 9.970 9.844 1.00 95.44 197 ARG A C 1
ATOM 1596 O O . ARG A 1 197 ? -15.408 10.876 10.642 1.00 95.44 197 ARG A O 1
ATOM 1603 N N . THR A 1 198 ? -16.240 8.834 10.185 1.00 93.81 198 THR A N 1
ATOM 1604 C CA . THR A 1 198 ? -16.720 8.580 11.557 1.00 93.81 198 THR A CA 1
ATOM 1605 C C . THR A 1 198 ? -15.588 8.641 12.587 1.00 93.81 198 THR A C 1
ATOM 1607 O O . THR A 1 198 ? -15.740 9.268 13.634 1.00 93.81 198 THR A O 1
ATOM 1610 N N . ARG A 1 199 ? -14.413 8.068 12.279 1.00 94.38 199 ARG A N 1
ATOM 1611 C CA . ARG A 1 199 ? -13.223 8.165 13.142 1.00 94.38 199 ARG A CA 1
ATOM 1612 C C . ARG A 1 199 ? -12.801 9.615 13.376 1.00 94.38 199 ARG A C 1
ATOM 1614 O O . ARG A 1 199 ? -12.508 9.983 14.510 1.00 94.38 199 ARG A O 1
ATOM 1621 N N . TYR A 1 200 ? -12.774 10.429 12.325 1.00 94.31 200 TYR A N 1
ATOM 1622 C CA . TYR A 1 200 ? -12.431 11.845 12.419 1.00 94.31 200 TYR A CA 1
ATOM 1623 C C . TYR A 1 200 ? -13.418 12.618 13.304 1.00 94.31 200 TYR A C 1
ATOM 1625 O O . TYR A 1 200 ? -12.991 13.364 14.185 1.00 94.31 200 TYR A O 1
ATOM 1633 N N . GLU A 1 201 ? -14.722 12.402 13.124 1.00 95.00 201 GLU A N 1
ATOM 1634 C CA . GLU A 1 201 ? -15.768 13.041 13.933 1.00 95.00 201 GLU A CA 1
ATOM 1635 C C . GLU A 1 201 ? -15.631 12.703 15.423 1.00 95.00 201 GLU A C 1
ATOM 1637 O O . GLU A 1 201 ? -15.669 13.609 16.254 1.00 95.00 201 GLU A O 1
ATOM 1642 N N . ILE A 1 202 ? -15.379 11.433 15.764 1.00 93.56 202 ILE A N 1
ATOM 1643 C CA . ILE A 1 202 ? -15.149 11.000 17.154 1.00 93.56 202 ILE A CA 1
ATOM 1644 C C . ILE A 1 202 ? -13.952 11.733 17.768 1.00 93.56 202 ILE A C 1
ATOM 1646 O O . ILE A 1 202 ? -14.034 12.222 18.893 1.00 93.56 202 ILE A O 1
ATOM 1650 N N . ILE A 1 203 ? -12.837 11.833 17.039 1.00 92.56 203 ILE A N 1
ATOM 1651 C CA . ILE A 1 203 ? -11.641 12.533 17.529 1.00 92.56 203 ILE A CA 1
ATOM 1652 C C . ILE A 1 203 ? -11.909 14.029 17.703 1.00 92.56 203 ILE A C 1
ATOM 1654 O O . ILE A 1 203 ? -11.445 14.615 18.678 1.00 92.56 203 ILE A O 1
ATOM 1658 N N . MET A 1 204 ? -12.668 14.646 16.796 1.00 94.12 204 MET A N 1
ATOM 1659 C CA . MET A 1 204 ? -13.011 16.065 16.901 1.00 94.12 204 MET A CA 1
ATOM 1660 C C . MET A 1 204 ? -13.973 16.364 18.051 1.00 94.12 204 MET A C 1
ATOM 1662 O O . MET A 1 204 ? -13.875 17.434 18.636 1.00 94.12 204 MET A O 1
ATOM 1666 N N . GLN A 1 205 ? -14.852 15.431 18.416 1.00 89.19 205 GLN A N 1
ATOM 1667 C CA . GLN A 1 205 ? -15.733 15.571 19.582 1.00 89.19 205 GLN A CA 1
ATOM 1668 C C . GLN A 1 205 ? -15.015 15.353 20.922 1.00 89.19 205 GLN A C 1
ATOM 1670 O O . GLN A 1 205 ? -15.510 15.796 21.954 1.00 89.19 205 GLN A O 1
ATOM 1675 N N . LYS A 1 206 ? -13.876 14.647 20.921 1.00 81.75 206 LYS A N 1
ATOM 1676 C CA . LYS A 1 206 ? -13.062 14.372 22.119 1.00 81.75 206 LYS A CA 1
ATOM 1677 C C . LYS A 1 206 ? -12.000 15.453 22.404 1.00 81.75 206 LYS A C 1
ATOM 1679 O O . LYS A 1 206 ? -11.292 15.325 23.402 1.00 81.75 206 LYS A O 1
ATOM 1684 N N . LYS A 1 207 ? -11.857 16.464 21.537 1.00 65.44 207 LYS A N 1
ATOM 1685 C CA . LYS A 1 207 ? -11.003 17.646 21.754 1.00 65.44 207 LYS A CA 1
ATOM 1686 C C . LYS A 1 207 ? -11.733 18.716 22.553 1.00 65.44 207 LYS A C 1
ATOM 1688 O O . LYS A 1 207 ? -11.043 19.369 23.364 1.00 65.44 207 LYS A O 1
#